Protein AF-A0A7J0CYR5-F1 (afdb_monomer)

Solvent-accessible surface area (backbone atoms only — not comparable to full-atom values): 10899 Å² total; per-residue (Å²): 143,83,84,96,84,87,69,71,64,64,61,56,54,50,53,56,52,55,52,65,64,32,58,81,38,77,66,32,51,33,49,56,51,40,53,55,40,49,78,72,67,53,52,60,72,56,44,22,68,75,49,70,46,54,58,67,57,53,52,49,52,27,54,78,70,75,46,79,83,51,64,68,67,68,47,47,57,60,48,52,53,51,49,51,52,52,50,52,52,41,49,54,51,34,52,52,39,53,53,51,32,52,52,24,46,53,48,30,77,67,39,91,41,78,66,50,27,54,52,21,54,47,48,29,55,55,39,52,51,52,36,64,73,44,52,79,77,82,63,63,67,59,60,52,52,56,51,48,52,51,52,50,53,51,50,53,50,53,50,51,54,43,55,49,47,24,68,74,69,73,44,58,64,90,37,80,66,38,57,51,54,52,52,52,51,54,51,54,58,63,74,76,108

Sequence (193 aa):
MAPVAEVVEGRIVGQVAEEAANAGTSQGRARDQAITLMHQGQGCRQIARITGLSKSTVSRLAQEHGHSFDRAAQMKTPLKARLADLQATKMEISERISQRVLEALDDMDNAESTRDFAYSAKGVADLTRALKDSEPVHDQSADVEDAKDFLVDLRDGLAAVRDEFEKHYGVPYESDEAGRIIKQQEEIQNDES

Radius of gyration: 31.85 Å; Cα contacts (8 Å, |Δi|>4): 99; chains: 1; bounding box: 70×37×86 Å

Foldseek 3Di:
DDDPDDDPVVVVVVVVVVLVVCCPDLLNVLLVQLVVVLVVVDALVVSCVVSVDDSVVSCVSCVVVVHDNPPVVVVVVVVVVVVVVVVVVLVVVLVVLVVQLVVLVVQLVPPPDPVSVVVSVVSNVVSVVVSVVSDDPPPCVVVVVVVVVVVVVVVVVVVVVQVVLCVVPVDHCPDPVVVVVVVVVVVVVVVVD

Secondary structure (DSSP, 8-state):
------SHHHHHHHHHHHHHHHTTSHHHHHHHHHHHHHHTT--HHHHHHHH---HHHHHHHHHHTT----HHHHHHHHHHHHHHHHHHHHHHHHHHHHHHHHHHHHHHHT-SSHHHHHHHHHHHHHHHHHHHHHS----HHHHHHHHHHHHHHHHHHHHHHHHHHHHHHSS-TTSHHHHHHHHHHHHHHHH--

Organism: Streptomyces microflavus (NCBI:txid1919)

Mean predicted aligned error: 18.22 Å

Structure (mmCIF, N/CA/C/O backbone):
data_AF-A0A7J0CYR5-F1
#
_entry.id   AF-A0A7J0CYR5-F1
#
loop_
_atom_site.group_PDB
_atom_site.id
_atom_site.type_symbol
_atom_site.label_atom_id
_atom_site.label_alt_id
_atom_site.label_comp_id
_atom_site.label_asym_id
_atom_site.label_entity_id
_atom_site.label_seq_id
_atom_site.pdbx_PDB_ins_code
_atom_site.Cartn_x
_atom_site.Cartn_y
_atom_site.Cartn_z
_atom_site.occupancy
_atom_site.B_iso_or_equiv
_atom_site.auth_seq_id
_atom_site.auth_comp_id
_atom_site.auth_asym_id
_atom_site.auth_atom_id
_atom_site.pdbx_PDB_model_num
ATOM 1 N N . MET A 1 1 ? -46.689 7.737 47.120 1.00 41.09 1 MET A N 1
ATOM 2 C CA . MET A 1 1 ? -45.865 6.636 46.577 1.00 41.09 1 MET A CA 1
ATOM 3 C C . MET A 1 1 ? -45.121 7.157 45.358 1.00 41.09 1 MET A C 1
ATOM 5 O O . MET A 1 1 ? -45.732 7.304 44.314 1.00 41.09 1 MET A O 1
ATOM 9 N N . ALA A 1 2 ? -43.864 7.541 45.577 1.00 36.50 2 ALA A N 1
ATOM 10 C CA . ALA A 1 2 ? -42.747 7.834 44.663 1.00 36.50 2 ALA A CA 1
ATOM 11 C C . ALA A 1 2 ? -41.647 8.483 45.545 1.00 36.50 2 ALA A C 1
ATOM 13 O O . ALA A 1 2 ? -42.040 9.096 46.545 1.00 36.50 2 ALA A O 1
ATOM 14 N N . PRO A 1 3 ? -40.335 8.431 45.230 1.00 42.00 3 PRO A N 1
ATOM 15 C CA . PRO A 1 3 ? -39.634 7.722 44.148 1.00 42.00 3 PRO A CA 1
ATOM 16 C C . PRO A 1 3 ? -38.453 6.841 44.647 1.00 42.00 3 PRO A C 1
ATOM 18 O O . PRO A 1 3 ? -37.947 7.019 45.750 1.00 42.00 3 PRO A O 1
ATOM 21 N N . VAL A 1 4 ? -37.987 5.895 43.819 1.00 39.34 4 VAL A N 1
ATOM 22 C CA . VAL A 1 4 ? -36.711 5.172 44.006 1.00 39.34 4 VAL A CA 1
ATOM 23 C C . VAL A 1 4 ? -35.715 5.746 43.004 1.00 39.34 4 VAL A C 1
ATOM 25 O O . VAL A 1 4 ? -35.689 5.352 41.842 1.00 39.34 4 VAL A O 1
ATOM 28 N N . ALA A 1 5 ? -34.934 6.718 43.456 1.00 46.00 5 ALA A N 1
ATOM 29 C CA . ALA A 1 5 ? -33.800 7.284 42.743 1.00 46.00 5 ALA A CA 1
ATOM 30 C C . ALA A 1 5 ? -32.689 7.496 43.772 1.00 46.00 5 ALA A C 1
ATOM 32 O O . ALA A 1 5 ? -32.697 8.531 44.414 1.00 46.00 5 ALA A O 1
ATOM 33 N N . GLU A 1 6 ? -31.814 6.505 43.995 1.00 40.97 6 GLU A N 1
ATOM 34 C CA . GLU A 1 6 ? -30.549 6.676 44.746 1.00 40.97 6 GLU A CA 1
ATOM 35 C C . GLU A 1 6 ? -29.788 5.341 44.877 1.00 40.97 6 GLU A C 1
ATOM 37 O O . GLU A 1 6 ? -29.910 4.641 45.874 1.00 40.97 6 GLU A O 1
ATOM 42 N N . VAL A 1 7 ? -28.996 4.943 43.872 1.00 44.34 7 VAL A N 1
ATOM 43 C CA . VAL A 1 7 ? -27.884 3.973 44.089 1.00 44.34 7 VAL A CA 1
ATOM 44 C C . VAL A 1 7 ? -26.641 4.289 43.227 1.00 44.34 7 VAL A C 1
ATOM 46 O O . VAL A 1 7 ? -25.578 3.706 43.424 1.00 44.34 7 VAL A O 1
ATOM 49 N N . VAL A 1 8 ? -26.709 5.234 42.282 1.00 48.53 8 VAL A N 1
ATOM 50 C CA . VAL A 1 8 ? -25.621 5.450 41.305 1.00 48.53 8 VAL A CA 1
ATOM 51 C C . VAL A 1 8 ? -24.439 6.245 41.886 1.00 48.53 8 VAL A C 1
ATOM 53 O O . VAL A 1 8 ? -23.297 5.990 41.510 1.00 48.53 8 VAL A O 1
ATOM 56 N N . GLU A 1 9 ? -24.658 7.124 42.867 1.00 43.97 9 GLU A N 1
ATOM 57 C CA . GLU A 1 9 ? -23.584 7.968 43.420 1.00 43.97 9 GLU A CA 1
ATOM 58 C C . GLU A 1 9 ? -22.605 7.205 44.329 1.00 43.97 9 GLU A C 1
ATOM 60 O O . GLU A 1 9 ? -21.400 7.452 44.291 1.00 43.97 9 GLU A O 1
ATOM 65 N N . GLY A 1 10 ? -23.068 6.204 45.085 1.00 43.28 10 GLY A N 1
ATOM 66 C CA . GLY A 1 10 ? -22.214 5.488 46.044 1.00 43.28 10 GLY A CA 1
ATOM 67 C C . GLY A 1 10 ? -21.119 4.626 45.401 1.00 43.28 10 GLY A C 1
ATOM 68 O O . GLY A 1 10 ? -20.043 4.455 45.974 1.00 43.28 10 GLY A O 1
ATOM 69 N N . ARG A 1 11 ? -21.363 4.094 44.196 1.00 41.56 11 ARG A N 1
ATOM 70 C CA . ARG A 1 11 ? -20.424 3.182 43.516 1.00 41.56 11 ARG A CA 1
ATOM 71 C C . ARG A 1 11 ? -19.271 3.929 42.841 1.00 41.56 11 ARG A C 1
ATOM 73 O O . ARG A 1 11 ? -18.142 3.450 42.873 1.00 41.56 11 ARG A O 1
ATOM 80 N N . ILE A 1 12 ? -19.556 5.114 42.301 1.00 49.50 12 ILE A N 1
ATOM 81 C CA . ILE A 1 12 ? -18.562 5.997 41.678 1.00 49.50 12 ILE A CA 1
ATOM 82 C C . ILE A 1 12 ? -17.688 6.635 42.765 1.00 49.50 12 ILE A C 1
ATOM 84 O O . ILE A 1 12 ? -16.467 6.596 42.669 1.00 49.50 12 I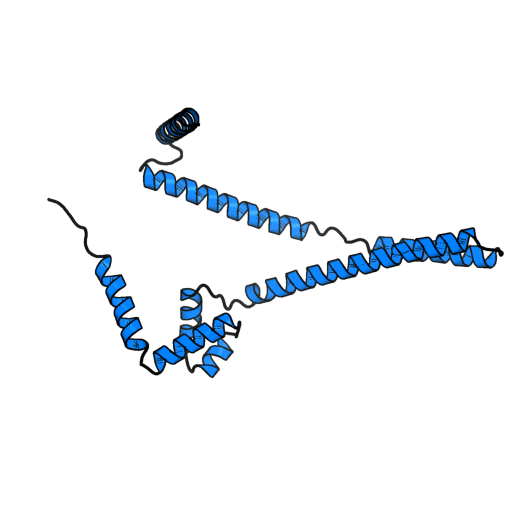LE A O 1
ATOM 88 N N . VAL A 1 13 ? -18.285 7.122 43.858 1.00 47.72 13 VAL A N 1
ATOM 89 C CA . VAL A 1 13 ? -17.533 7.727 44.973 1.00 47.72 13 VAL A CA 1
ATOM 90 C C . VAL A 1 13 ? -16.607 6.709 45.656 1.00 47.72 13 VAL A C 1
ATOM 92 O O . VAL A 1 13 ? -15.484 7.051 46.019 1.00 47.72 13 VAL A O 1
ATOM 95 N N . GLY A 1 14 ? -17.030 5.444 45.773 1.00 50.25 14 GLY A N 1
ATOM 96 C CA . GLY A 1 14 ? -16.210 4.369 46.341 1.00 50.25 14 GLY A CA 1
ATOM 97 C C . GLY A 1 14 ? -14.965 4.028 45.514 1.00 50.25 14 GLY A C 1
ATOM 98 O O . GLY A 1 14 ? -13.879 3.924 46.079 1.00 50.25 14 GLY A O 1
ATOM 99 N N . GLN A 1 15 ? -15.090 3.907 44.186 1.00 49.25 15 GLN A N 1
ATOM 100 C CA . GLN A 1 15 ? -13.944 3.615 43.310 1.00 49.25 15 GLN A CA 1
ATOM 101 C C . GLN A 1 15 ? -12.942 4.774 43.263 1.00 49.25 15 GLN A C 1
ATOM 103 O O . GLN A 1 15 ? -11.742 4.542 43.377 1.00 49.25 15 GLN A O 1
ATOM 108 N N . VAL A 1 16 ? -13.425 6.019 43.190 1.00 49.81 16 VAL A N 1
ATOM 109 C CA . VAL A 1 16 ? -12.565 7.215 43.148 1.00 49.81 16 VAL A CA 1
ATOM 110 C C . VAL A 1 16 ? -11.820 7.412 44.479 1.00 49.81 16 VAL A C 1
ATOM 112 O O . VAL A 1 16 ? -10.654 7.808 44.493 1.00 49.81 16 VAL A O 1
ATOM 115 N N . ALA A 1 17 ? -12.448 7.076 45.612 1.00 50.88 17 ALA A N 1
ATOM 116 C CA . ALA A 1 17 ? -11.805 7.116 46.927 1.00 50.88 17 ALA A CA 1
ATOM 117 C C . ALA A 1 17 ? -10.741 6.015 47.109 1.00 50.88 17 ALA A C 1
ATOM 119 O O . ALA A 1 17 ? -9.692 6.259 47.709 1.00 50.88 17 ALA A O 1
ATOM 120 N N . GLU A 1 18 ? -10.982 4.812 46.581 1.00 51.34 18 GLU A N 1
ATOM 121 C CA . GLU A 1 18 ? -10.054 3.676 46.667 1.00 51.34 18 GLU A CA 1
ATOM 122 C C . GLU A 1 18 ? -8.829 3.853 45.747 1.00 51.34 18 GLU A C 1
ATOM 124 O O . GLU A 1 18 ? -7.716 3.435 46.084 1.00 51.34 18 GLU A O 1
ATOM 129 N N . GLU A 1 19 ? -9.008 4.536 44.615 1.00 50.56 19 GLU A N 1
ATOM 130 C CA . GLU A 1 19 ? -7.956 4.893 43.659 1.00 50.56 19 GLU A CA 1
ATOM 131 C C . GLU A 1 19 ? -7.050 6.015 44.200 1.00 50.56 19 GLU A C 1
ATOM 133 O O . GLU A 1 19 ? -5.821 5.886 44.185 1.00 50.56 19 GLU A O 1
ATOM 138 N N . ALA A 1 20 ? -7.635 7.048 44.822 1.00 51.97 20 ALA A N 1
ATOM 139 C CA . ALA A 1 20 ? -6.892 8.109 45.507 1.00 51.97 20 ALA A CA 1
ATOM 140 C C . ALA A 1 20 ? -6.123 7.604 46.746 1.00 51.97 20 ALA A C 1
ATOM 142 O O . ALA A 1 20 ? -5.008 8.057 47.015 1.00 51.97 20 ALA A O 1
ATOM 143 N N . ALA A 1 21 ? -6.672 6.628 47.479 1.00 53.16 21 ALA A N 1
ATOM 144 C CA . ALA A 1 21 ? -5.995 6.000 48.615 1.00 53.16 21 ALA A CA 1
ATOM 145 C C . ALA A 1 21 ? -4.822 5.093 48.188 1.00 53.16 21 ALA A C 1
ATOM 147 O O . ALA A 1 21 ? -3.826 4.984 48.907 1.00 53.16 21 ALA A O 1
ATOM 148 N N . ASN A 1 22 ? -4.903 4.464 47.009 1.00 52.88 22 ASN A N 1
ATOM 149 C CA . ASN A 1 22 ? -3.850 3.579 46.505 1.00 52.88 22 ASN A CA 1
ATOM 150 C C . ASN A 1 22 ? -2.705 4.295 45.784 1.00 52.88 22 ASN A C 1
ATOM 152 O O . ASN A 1 22 ? -1.605 3.736 45.756 1.00 52.88 22 ASN A O 1
ATOM 156 N N . ALA A 1 23 ? -2.907 5.506 45.259 1.00 50.91 23 ALA A N 1
ATOM 157 C CA . ALA A 1 23 ? -1.891 6.269 44.524 1.00 50.91 23 ALA A CA 1
ATOM 158 C C . ALA A 1 23 ? -0.583 6.505 45.322 1.00 50.91 23 ALA A C 1
ATOM 160 O O . ALA A 1 23 ? 0.503 6.585 44.751 1.00 50.91 23 ALA A O 1
ATOM 161 N N . GLY A 1 24 ? -0.651 6.543 46.661 1.00 53.66 24 GLY A N 1
ATOM 162 C CA . GLY A 1 24 ? 0.523 6.688 47.538 1.00 53.66 24 GLY A CA 1
ATOM 163 C C . GLY A 1 24 ? 1.263 5.383 47.878 1.00 53.66 24 GLY A C 1
ATOM 164 O O . GLY A 1 24 ? 2.402 5.411 48.360 1.00 53.66 24 GLY A O 1
ATOM 165 N N . THR A 1 25 ? 0.653 4.221 47.632 1.00 64.00 25 THR A N 1
ATOM 166 C CA . THR A 1 25 ? 1.213 2.911 48.006 1.00 64.00 25 THR A CA 1
ATOM 167 C C . THR A 1 25 ? 2.197 2.380 46.958 1.00 64.00 25 THR A C 1
ATOM 169 O O . THR A 1 25 ? 2.224 2.819 45.807 1.00 64.00 25 THR A O 1
ATOM 172 N N . SER A 1 26 ? 3.038 1.409 47.334 1.00 66.69 26 SER A N 1
ATOM 173 C CA . SER A 1 26 ? 3.924 0.721 46.381 1.00 66.69 26 SER A CA 1
ATOM 174 C C . SER A 1 26 ? 3.148 -0.024 45.287 1.00 66.69 26 SER A C 1
ATOM 176 O O . SER A 1 26 ? 3.661 -0.180 44.181 1.00 66.69 26 SER A O 1
ATOM 178 N N . GLN A 1 27 ? 1.907 -0.443 45.568 1.00 68.94 27 GLN A N 1
ATOM 179 C CA . GLN A 1 27 ? 1.046 -1.119 44.598 1.00 68.94 27 GLN A CA 1
ATOM 180 C C . GLN A 1 27 ? 0.411 -0.159 43.585 1.00 68.94 27 GLN A C 1
ATOM 182 O O . GLN A 1 27 ? 0.333 -0.527 42.417 1.00 68.94 27 GLN A O 1
ATOM 187 N N . GLY A 1 28 ? 0.014 1.057 43.985 1.00 75.50 28 GLY A N 1
ATOM 188 C CA . GLY A 1 28 ? -0.476 2.084 43.052 1.00 75.50 28 GLY A CA 1
ATOM 189 C C . GLY A 1 28 ? 0.589 2.476 42.029 1.00 75.50 28 GLY A C 1
ATOM 190 O O . GLY A 1 28 ? 0.377 2.340 40.829 1.00 75.50 28 GLY A O 1
ATOM 191 N N . ARG A 1 29 ? 1.806 2.771 42.505 1.00 78.56 29 ARG A N 1
ATOM 192 C CA . ARG A 1 29 ? 2.959 3.063 41.633 1.00 78.56 29 ARG A CA 1
ATOM 193 C C . ARG A 1 29 ? 3.293 1.925 40.662 1.00 78.56 29 ARG A C 1
ATOM 195 O O . ARG A 1 29 ? 3.661 2.181 39.519 1.00 78.56 29 ARG A O 1
ATOM 202 N N . ALA A 1 30 ? 3.152 0.669 41.093 1.00 81.00 30 ALA A N 1
ATOM 203 C CA . ALA A 1 30 ? 3.363 -0.489 40.223 1.00 81.00 30 ALA A CA 1
ATOM 204 C C . ALA A 1 30 ? 2.283 -0.616 39.131 1.00 81.00 30 ALA A C 1
ATOM 206 O O . ALA A 1 30 ? 2.585 -1.080 38.030 1.00 81.00 30 ALA A O 1
ATOM 207 N N . ARG A 1 31 ? 1.039 -0.200 39.411 1.00 83.88 31 ARG A N 1
ATOM 208 C CA . ARG A 1 31 ? -0.055 -0.162 38.426 1.00 83.88 31 ARG A CA 1
ATOM 209 C C . ARG A 1 31 ? 0.151 0.953 37.403 1.00 83.88 31 ARG A C 1
ATOM 211 O O . ARG A 1 31 ? 0.097 0.662 36.213 1.00 83.88 31 ARG A O 1
ATOM 218 N N . ASP A 1 32 ? 0.512 2.158 37.836 1.00 84.31 32 ASP A N 1
ATOM 219 C CA . ASP A 1 32 ? 0.810 3.283 36.933 1.00 84.31 32 ASP A CA 1
ATOM 220 C C . ASP A 1 32 ? 1.981 2.959 35.995 1.00 84.31 32 ASP A C 1
ATOM 222 O O . ASP A 1 32 ? 1.959 3.224 34.787 1.00 84.31 32 ASP A O 1
ATOM 226 N N . GLN A 1 33 ? 3.003 2.292 36.539 1.00 86.38 33 GLN A N 1
ATOM 227 C CA . GLN A 1 33 ? 4.131 1.809 35.754 1.00 86.38 33 GLN A CA 1
ATOM 228 C C . GLN A 1 33 ? 3.713 0.709 34.766 1.00 86.38 33 GLN A C 1
ATOM 230 O O . GLN A 1 33 ? 4.208 0.684 33.639 1.00 86.38 33 GLN A O 1
ATOM 235 N N . ALA A 1 34 ? 2.787 -0.179 35.144 1.00 85.25 34 ALA A N 1
ATOM 236 C CA . ALA A 1 34 ? 2.244 -1.185 34.236 1.00 85.25 34 ALA A CA 1
ATOM 237 C C . ALA A 1 34 ? 1.480 -0.542 33.071 1.00 85.25 34 ALA A C 1
ATOM 239 O O . ALA A 1 34 ? 1.716 -0.936 31.933 1.00 85.25 34 ALA A O 1
ATOM 240 N N . ILE A 1 35 ? 0.647 0.471 33.330 1.00 85.56 35 ILE A N 1
ATOM 241 C CA . ILE A 1 35 ? -0.097 1.223 32.303 1.00 85.56 35 ILE A CA 1
ATOM 242 C C . ILE A 1 35 ? 0.873 1.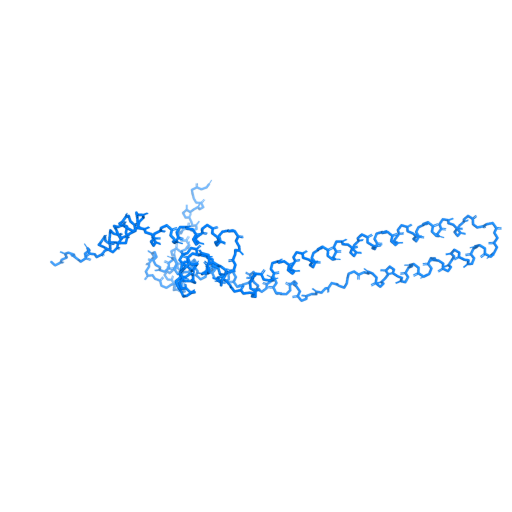907 31.333 1.00 85.56 35 ILE A C 1
ATOM 244 O O . ILE A 1 35 ? 0.761 1.758 30.117 1.00 85.56 35 ILE A O 1
ATOM 248 N N . THR A 1 36 ? 1.907 2.570 31.858 1.00 85.62 36 THR A N 1
ATOM 249 C CA . THR A 1 36 ? 2.948 3.195 31.025 1.00 85.62 36 THR A CA 1
ATOM 250 C C . THR A 1 36 ? 3.633 2.171 30.108 1.00 85.62 36 THR A C 1
ATOM 252 O O . THR A 1 36 ? 3.832 2.426 28.921 1.00 85.62 36 THR A O 1
ATOM 255 N N . LEU A 1 37 ? 3.958 0.982 30.629 1.00 84.56 37 LEU A N 1
ATOM 256 C CA . LEU A 1 37 ? 4.573 -0.098 29.848 1.00 84.56 37 LEU A CA 1
ATOM 257 C C . LEU A 1 37 ? 3.600 -0.739 28.838 1.00 84.56 37 LEU A C 1
ATOM 259 O O . LEU A 1 37 ? 4.049 -1.232 27.801 1.00 84.56 37 LEU A O 1
ATOM 263 N N . MET A 1 38 ? 2.289 -0.727 29.109 1.00 83.06 38 MET A N 1
ATOM 264 C CA . MET A 1 38 ? 1.255 -1.157 28.157 1.00 83.06 38 MET A CA 1
ATOM 265 C C . MET A 1 38 ? 1.188 -0.214 26.955 1.00 83.06 38 MET A C 1
ATOM 267 O O . MET A 1 38 ? 1.205 -0.691 25.822 1.00 83.06 38 MET A O 1
ATOM 271 N N . HIS A 1 39 ? 1.207 1.104 27.182 1.00 78.69 39 HIS A N 1
ATOM 272 C CA . HIS A 1 39 ? 1.255 2.097 26.101 1.00 78.69 39 HIS A CA 1
ATOM 273 C C . HIS A 1 39 ? 2.537 1.999 25.262 1.00 78.69 39 HIS A C 1
ATOM 275 O O . HIS A 1 39 ? 2.517 2.268 24.065 1.00 78.69 39 HIS A O 1
ATOM 281 N N . GLN A 1 40 ? 3.643 1.548 25.860 1.00 78.31 40 GLN A N 1
ATOM 282 C CA . GLN A 1 40 ? 4.898 1.256 25.155 1.00 78.31 40 GLN A CA 1
ATOM 283 C C . GLN A 1 40 ? 4.879 -0.079 24.383 1.00 78.31 40 GLN A C 1
ATOM 285 O O . GLN A 1 40 ? 5.884 -0.453 23.781 1.00 78.31 40 GLN A O 1
ATOM 290 N N . GLY A 1 41 ? 3.770 -0.825 24.412 1.00 74.00 41 GLY A N 1
ATOM 291 C CA . GLY A 1 41 ? 3.611 -2.080 23.677 1.00 74.00 41 GLY A CA 1
ATOM 292 C C . GLY A 1 41 ? 4.343 -3.277 24.291 1.00 74.00 41 GLY A C 1
ATOM 293 O O . GLY A 1 41 ? 4.600 -4.262 23.597 1.00 74.00 41 GLY A O 1
ATOM 294 N N . GLN A 1 42 ? 4.707 -3.234 25.577 1.00 79.44 42 GLN A N 1
ATOM 295 C CA . GLN A 1 42 ? 5.382 -4.367 26.212 1.00 79.44 42 GLN A CA 1
ATOM 296 C C . GLN A 1 42 ? 4.422 -5.538 26.458 1.00 79.44 42 GLN A C 1
ATOM 298 O O . GLN A 1 42 ? 3.260 -5.376 26.826 1.00 79.44 42 GLN A O 1
ATOM 303 N N . GLY A 1 43 ? 4.920 -6.765 26.292 1.00 79.81 43 GLY A N 1
ATOM 304 C CA . GLY A 1 43 ? 4.105 -7.961 26.497 1.00 79.81 43 GLY A CA 1
ATOM 305 C C . GLY A 1 43 ? 3.738 -8.182 27.970 1.00 79.81 43 GLY A C 1
ATOM 306 O O . GLY A 1 43 ? 4.564 -7.990 28.862 1.00 79.81 43 GLY A O 1
ATOM 307 N N . CYS A 1 44 ? 2.538 -8.708 28.234 1.00 83.75 44 CYS A N 1
ATOM 308 C CA . CYS A 1 44 ? 2.018 -8.988 29.584 1.00 83.75 44 CYS A CA 1
ATOM 309 C C . CYS A 1 44 ? 3.022 -9.705 30.517 1.00 83.75 44 CYS A C 1
ATOM 311 O O . CYS A 1 44 ? 3.181 -9.344 31.683 1.00 83.75 44 CYS A O 1
ATOM 313 N N . ARG A 1 45 ? 3.761 -10.704 30.005 1.00 84.94 45 ARG A N 1
ATOM 314 C CA . ARG A 1 45 ? 4.778 -11.439 30.789 1.00 84.94 45 ARG A CA 1
ATOM 315 C C . ARG A 1 45 ? 5.969 -10.567 31.191 1.00 84.94 45 ARG A C 1
ATOM 317 O O . ARG A 1 45 ? 6.543 -10.793 32.253 1.00 84.94 45 ARG A O 1
ATOM 324 N N . GLN A 1 46 ? 6.352 -9.628 30.335 1.00 83.12 46 GLN A N 1
ATOM 325 C CA . GLN A 1 46 ? 7.460 -8.711 30.570 1.00 83.12 46 GLN A CA 1
ATOM 326 C C . GLN A 1 46 ? 7.055 -7.644 31.589 1.00 83.12 46 GLN A C 1
ATOM 328 O O . GLN A 1 46 ? 7.778 -7.433 32.558 1.00 83.12 46 GLN A O 1
ATOM 333 N N . ILE A 1 47 ? 5.844 -7.096 31.459 1.00 86.06 47 ILE A N 1
ATOM 334 C CA . ILE A 1 47 ? 5.269 -6.145 32.419 1.00 86.06 47 ILE A CA 1
ATOM 335 C C . ILE A 1 47 ? 5.162 -6.771 33.813 1.00 86.06 47 ILE A C 1
ATOM 337 O O . ILE A 1 47 ? 5.618 -6.174 34.785 1.00 86.06 47 ILE A O 1
ATOM 341 N N . ALA A 1 48 ? 4.647 -8.000 33.919 1.00 88.00 48 ALA A N 1
ATOM 342 C CA . ALA A 1 48 ? 4.555 -8.726 35.189 1.00 88.00 48 ALA A CA 1
ATOM 343 C C . ALA A 1 48 ? 5.927 -8.922 35.864 1.00 88.00 48 ALA A C 1
ATOM 345 O O . ALA A 1 48 ? 6.043 -8.840 37.084 1.00 88.00 48 ALA A O 1
ATOM 346 N N . ARG A 1 49 ? 6.988 -9.149 35.076 1.00 86.44 49 ARG A N 1
ATOM 347 C CA . ARG A 1 49 ? 8.354 -9.302 35.599 1.00 86.44 49 ARG A CA 1
ATOM 348 C C . ARG A 1 49 ? 8.933 -7.977 36.104 1.00 86.44 49 ARG A C 1
ATOM 350 O O . ARG A 1 49 ? 9.631 -7.988 37.108 1.00 86.44 49 ARG A O 1
ATOM 357 N N . ILE A 1 50 ? 8.667 -6.873 35.408 1.00 84.12 50 ILE A N 1
ATOM 358 C CA . ILE A 1 50 ? 9.214 -5.547 35.738 1.00 84.12 50 ILE A CA 1
ATOM 359 C C . ILE A 1 50 ? 8.485 -4.932 36.937 1.00 84.12 50 ILE A C 1
ATOM 361 O O . ILE A 1 50 ? 9.118 -4.388 37.833 1.00 84.12 50 ILE A O 1
ATOM 365 N N . THR A 1 51 ? 7.157 -5.039 36.960 1.00 85.50 51 THR A N 1
ATOM 366 C CA . THR A 1 51 ? 6.300 -4.391 37.969 1.00 85.50 51 THR A CA 1
ATOM 367 C C . THR A 1 51 ? 6.043 -5.263 39.198 1.00 85.50 51 THR A C 1
ATOM 369 O O . THR A 1 51 ? 5.545 -4.773 40.207 1.00 85.50 51 THR A O 1
ATOM 372 N N . GLY A 1 52 ? 6.347 -6.564 39.126 1.00 83.62 52 GLY A N 1
ATOM 373 C CA . GLY A 1 52 ? 6.057 -7.532 40.189 1.00 83.62 52 GLY A CA 1
ATOM 374 C C . GLY A 1 52 ? 4.571 -7.891 40.327 1.00 83.62 52 GLY A C 1
ATOM 375 O O . GLY A 1 52 ? 4.206 -8.649 41.224 1.00 83.62 52 GLY A O 1
ATOM 376 N N . LEU A 1 53 ? 3.704 -7.375 39.448 1.00 86.00 53 LEU A N 1
ATOM 377 C CA . LEU A 1 53 ? 2.279 -7.699 39.420 1.00 86.00 53 LEU A CA 1
ATOM 378 C C . LEU A 1 53 ? 2.035 -9.087 38.813 1.00 86.00 53 LEU A C 1
ATOM 380 O O . LEU A 1 53 ? 2.755 -9.549 37.925 1.00 86.00 53 LEU A O 1
ATOM 384 N N . SER A 1 54 ? 0.971 -9.761 39.255 1.00 86.12 54 SER A N 1
ATOM 385 C CA . SER A 1 54 ? 0.557 -11.024 38.643 1.00 86.12 54 SER A CA 1
ATOM 386 C C . SER A 1 54 ? 0.054 -10.797 37.210 1.00 86.12 54 SER A C 1
ATOM 388 O O . SER A 1 54 ? -0.512 -9.755 36.873 1.00 86.12 54 SER A O 1
ATOM 390 N N . LYS A 1 55 ? 0.218 -11.807 36.347 1.00 84.25 55 LYS A N 1
ATOM 391 C CA . LYS A 1 55 ? -0.220 -11.738 34.940 1.00 84.25 55 LYS A CA 1
ATOM 392 C C . LYS A 1 55 ? -1.725 -11.474 34.803 1.00 84.25 55 LYS A C 1
ATOM 394 O O . LYS A 1 55 ? -2.130 -10.785 33.875 1.00 84.25 55 LYS A O 1
ATOM 399 N N . SER A 1 56 ? -2.537 -12.000 35.722 1.00 85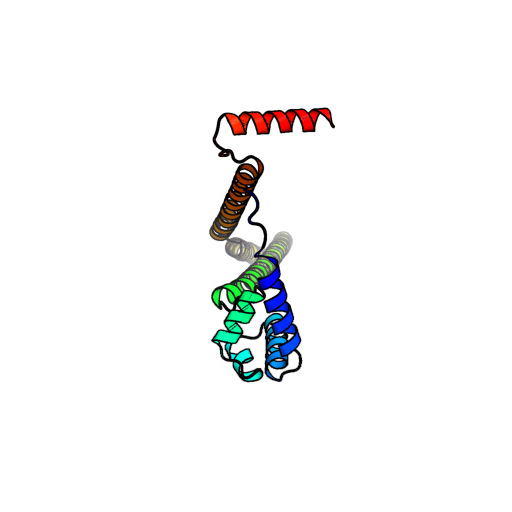.06 56 SER A N 1
ATOM 400 C CA . SER A 1 56 ? -3.985 -11.767 35.749 1.00 85.06 56 SER A CA 1
ATOM 401 C C . SER A 1 56 ? -4.318 -10.307 36.048 1.00 85.06 56 SER A C 1
ATOM 403 O O . SER A 1 56 ? -5.153 -9.732 35.360 1.00 85.06 56 SER A O 1
ATOM 405 N N . THR A 1 57 ? -3.619 -9.681 36.998 1.00 85.69 57 THR A N 1
ATOM 406 C CA . THR A 1 57 ? -3.795 -8.259 37.318 1.00 85.69 57 THR A CA 1
ATOM 407 C C . THR A 1 57 ? -3.385 -7.370 36.148 1.00 85.69 57 THR A C 1
ATOM 409 O O . THR A 1 57 ? -4.130 -6.468 35.789 1.00 85.69 57 THR A O 1
ATOM 412 N N . VAL A 1 58 ? -2.255 -7.663 35.496 1.00 85.31 58 VAL A N 1
ATOM 413 C CA . VAL A 1 58 ? -1.804 -6.936 34.294 1.00 85.31 58 VAL A CA 1
ATOM 414 C C . VAL A 1 58 ? -2.811 -7.084 33.148 1.00 85.31 58 VAL A C 1
ATOM 416 O O . VAL A 1 58 ? -3.113 -6.112 32.468 1.00 85.31 58 VAL A O 1
ATOM 419 N N . SER A 1 59 ? -3.366 -8.282 32.942 1.00 85.75 59 SER A N 1
ATOM 420 C CA . SER A 1 59 ? -4.399 -8.517 31.924 1.00 85.75 59 SER A CA 1
ATOM 421 C C . SER A 1 59 ? -5.698 -7.768 32.217 1.00 85.75 59 SER A C 1
ATOM 423 O O . SER A 1 59 ? -6.321 -7.268 31.287 1.00 85.75 59 SER A O 1
ATOM 425 N N . ARG A 1 60 ? -6.107 -7.692 33.488 1.00 83.88 60 ARG A N 1
ATOM 426 C CA . ARG A 1 60 ? -7.311 -6.966 33.896 1.00 83.88 60 ARG A CA 1
ATOM 427 C C . ARG A 1 60 ? -7.137 -5.456 33.729 1.00 83.88 60 ARG A C 1
ATOM 429 O O . ARG A 1 60 ? -8.001 -4.830 33.136 1.00 83.88 60 ARG A O 1
ATOM 436 N N . LEU A 1 61 ? -5.991 -4.908 34.145 1.00 85.06 61 LEU A N 1
ATOM 437 C CA . LEU A 1 61 ? -5.644 -3.502 33.900 1.00 85.06 61 LEU A CA 1
ATOM 438 C C . LEU A 1 61 ? -5.636 -3.176 32.404 1.00 85.06 61 LEU A C 1
ATOM 440 O O . LEU A 1 61 ? -6.155 -2.148 31.994 1.00 85.06 61 LEU A O 1
ATOM 444 N N . ALA A 1 62 ? -5.092 -4.061 31.568 1.00 83.25 62 ALA A N 1
ATOM 445 C CA . ALA A 1 62 ? -5.120 -3.841 30.129 1.00 83.25 62 ALA A CA 1
ATOM 446 C C . ALA A 1 62 ? -6.557 -3.787 29.590 1.00 83.25 62 ALA A C 1
ATOM 448 O O . ALA A 1 62 ? -6.866 -2.879 28.834 1.00 83.25 62 ALA A O 1
ATOM 449 N N . GLN A 1 63 ? -7.453 -4.676 30.033 1.00 83.12 63 GLN A N 1
ATOM 450 C CA . GLN A 1 63 ? -8.873 -4.619 29.658 1.00 83.12 63 GLN A CA 1
ATOM 451 C C . GLN A 1 63 ? -9.563 -3.335 30.143 1.00 83.12 63 GLN A C 1
ATOM 453 O O . GLN A 1 63 ? -10.296 -2.726 29.371 1.00 83.12 63 GLN A O 1
ATOM 458 N N . GLU A 1 64 ? -9.300 -2.906 31.381 1.00 83.25 64 GLU A N 1
ATOM 459 C CA . GLU A 1 64 ? -9.819 -1.654 31.957 1.00 83.25 64 GLU A CA 1
ATOM 460 C C . GLU A 1 64 ? -9.374 -0.422 31.143 1.00 83.25 64 GLU A C 1
ATOM 462 O O . GLU A 1 64 ? -10.151 0.512 30.965 1.00 83.25 64 GLU A O 1
ATOM 467 N N . HIS A 1 65 ? -8.162 -0.451 30.579 1.00 79.62 65 HIS A N 1
ATOM 468 C CA . HIS A 1 65 ? -7.599 0.618 29.745 1.00 79.62 65 HIS A CA 1
ATOM 469 C C . HIS A 1 65 ? -7.715 0.371 28.226 1.00 79.62 65 HIS A C 1
ATOM 471 O O . HIS A 1 65 ? -7.061 1.055 27.441 1.00 79.62 65 HIS A O 1
ATOM 477 N N . GLY A 1 66 ? -8.522 -0.602 27.783 1.00 73.44 66 GLY A N 1
ATOM 478 C CA . GLY A 1 66 ? -8.773 -0.863 26.356 1.00 73.44 66 GLY A CA 1
ATOM 479 C C . GLY A 1 66 ? -7.610 -1.497 25.574 1.00 73.44 66 GLY A C 1
ATOM 480 O O . GLY A 1 66 ? -7.618 -1.516 24.345 1.00 73.44 66 GLY A O 1
ATOM 481 N N . HIS A 1 67 ? -6.605 -2.044 26.254 1.00 76.00 67 HIS A N 1
ATOM 482 C CA . HIS A 1 67 ? -5.474 -2.753 25.662 1.00 76.00 67 HIS A CA 1
ATOM 483 C C . HIS A 1 67 ? -5.698 -4.273 25.604 1.00 76.00 67 HIS A C 1
ATOM 485 O O . HIS A 1 67 ? -6.061 -4.919 26.586 1.00 76.00 67 HIS A O 1
ATOM 491 N N . SER A 1 68 ? -5.386 -4.878 24.453 1.00 76.00 68 SER A N 1
ATOM 492 C CA . SER A 1 68 ? -5.371 -6.334 24.273 1.00 76.00 68 SER A CA 1
ATOM 493 C C . SER A 1 68 ? -3.944 -6.861 24.111 1.00 76.00 68 SER A C 1
ATOM 495 O O . SER A 1 68 ? -3.151 -6.350 23.315 1.00 76.00 68 SER A O 1
ATOM 497 N N . PHE A 1 69 ? -3.620 -7.923 24.854 1.00 69.81 69 PHE A N 1
ATOM 498 C CA . PHE A 1 69 ? -2.367 -8.676 24.718 1.00 69.81 69 PHE A CA 1
ATOM 499 C C . PHE A 1 69 ? -2.462 -9.828 23.716 1.00 69.81 69 PHE A C 1
ATOM 501 O O . PHE A 1 69 ? -1.567 -10.680 23.680 1.00 69.81 69 PHE A O 1
ATOM 508 N N . ASP A 1 70 ? -3.550 -9.904 22.949 1.00 68.75 70 ASP A N 1
ATOM 509 C CA . ASP A 1 70 ? -3.726 -10.991 22.006 1.00 68.75 70 ASP A CA 1
ATOM 510 C C . ASP A 1 70 ? -2.649 -10.921 20.919 1.00 68.75 70 ASP A C 1
ATOM 512 O O . ASP A 1 70 ? -2.555 -9.971 20.134 1.00 68.75 70 ASP A O 1
ATOM 516 N N . ARG A 1 71 ? -1.802 -11.952 20.895 1.00 58.28 71 ARG A N 1
ATOM 517 C CA . ARG A 1 71 ? -0.675 -12.057 19.968 1.00 58.28 71 ARG A CA 1
ATOM 518 C C . ARG A 1 71 ? -1.171 -12.045 18.522 1.00 58.28 71 ARG A C 1
ATOM 520 O O . ARG A 1 71 ? -0.468 -11.526 17.663 1.00 58.28 71 ARG A O 1
ATOM 527 N N . ALA A 1 72 ? -2.371 -12.567 18.259 1.00 59.97 72 ALA A N 1
ATOM 528 C CA . ALA A 1 72 ? -2.975 -12.537 16.932 1.00 59.97 72 ALA A CA 1
ATOM 529 C C . ALA A 1 72 ? -3.303 -11.104 16.484 1.00 59.97 72 ALA A C 1
ATOM 531 O O . ALA A 1 72 ? -2.967 -10.726 15.364 1.00 59.97 72 ALA A O 1
ATOM 532 N N . ALA A 1 73 ? -3.886 -10.281 17.359 1.00 57.97 73 ALA A N 1
ATOM 533 C CA . ALA A 1 73 ? -4.195 -8.884 17.057 1.00 57.97 73 ALA A CA 1
ATOM 534 C C . ALA A 1 73 ? -2.918 -8.042 16.880 1.00 57.97 73 ALA A C 1
ATOM 536 O O . ALA A 1 73 ? -2.797 -7.298 15.911 1.00 57.97 73 ALA A O 1
ATOM 537 N N . GLN A 1 74 ? -1.920 -8.232 17.751 1.00 59.41 74 GLN A N 1
ATOM 538 C CA . GLN A 1 74 ? -0.640 -7.515 17.674 1.00 59.41 74 GLN A CA 1
ATOM 539 C C . GLN A 1 74 ? 0.233 -7.934 16.479 1.00 59.41 74 GLN A C 1
ATOM 541 O O . GLN A 1 74 ? 1.064 -7.149 16.035 1.00 59.41 74 GLN A O 1
ATOM 546 N N . MET A 1 75 ? 0.068 -9.152 15.947 1.00 56.91 75 MET A N 1
ATOM 547 C CA . MET A 1 75 ? 0.779 -9.614 14.746 1.00 56.91 75 MET A CA 1
ATOM 548 C C . MET A 1 75 ? 0.084 -9.220 13.439 1.00 56.91 75 MET A C 1
ATOM 550 O O . MET A 1 75 ? 0.765 -9.045 12.433 1.00 56.91 75 MET A O 1
ATOM 554 N N . LYS A 1 76 ? -1.243 -9.044 13.425 1.00 57.84 76 LYS A N 1
ATOM 555 C CA . LYS A 1 76 ? -1.984 -8.669 12.208 1.00 57.84 76 LYS A CA 1
ATOM 556 C C . LYS A 1 76 ? -1.555 -7.306 11.657 1.00 57.84 76 LYS A C 1
ATOM 558 O O . LYS A 1 76 ? -1.326 -7.195 10.458 1.00 57.84 76 LYS A O 1
ATOM 563 N N . THR A 1 77 ? -1.374 -6.299 12.510 1.00 61.66 77 THR A N 1
ATOM 564 C CA . THR A 1 77 ? -0.967 -4.945 12.089 1.00 61.66 77 THR A CA 1
ATOM 565 C C . THR A 1 77 ? 0.408 -4.901 11.398 1.00 61.66 77 THR A C 1
ATOM 567 O O . THR A 1 77 ? 0.483 -4.396 10.278 1.00 61.66 77 THR A O 1
ATOM 570 N N . PRO A 1 78 ? 1.495 -5.466 11.968 1.00 67.69 78 PRO A N 1
ATOM 571 C CA . PRO A 1 78 ? 2.792 -5.499 11.293 1.00 67.69 78 PRO A CA 1
ATOM 572 C C . PRO A 1 78 ? 2.803 -6.408 10.058 1.00 67.69 78 PRO A C 1
ATOM 574 O O . PRO A 1 78 ? 3.563 -6.144 9.131 1.00 67.69 78 PRO A O 1
ATOM 577 N N . LEU A 1 79 ? 1.968 -7.453 10.004 1.00 69.88 79 LEU A N 1
ATOM 578 C CA . LEU A 1 79 ? 1.828 -8.277 8.800 1.00 69.88 79 LEU A CA 1
ATOM 579 C C . LEU A 1 79 ? 1.147 -7.511 7.662 1.00 69.88 79 LEU A C 1
ATOM 581 O O . LEU A 1 79 ? 1.645 -7.571 6.542 1.00 69.88 79 LEU A O 1
ATOM 585 N N . LYS A 1 80 ? 0.073 -6.756 7.942 1.00 68.56 80 LYS A N 1
ATOM 586 C CA . LYS A 1 80 ? -0.582 -5.888 6.948 1.00 68.56 80 LYS A CA 1
ATOM 587 C C . LYS A 1 80 ? 0.387 -4.823 6.418 1.00 68.56 80 LYS A C 1
ATOM 589 O O . LYS A 1 80 ? 0.518 -4.685 5.208 1.00 68.56 80 LYS A O 1
ATOM 594 N N . ALA A 1 81 ? 1.127 -4.145 7.300 1.00 72.50 81 ALA A N 1
ATOM 595 C CA . ALA A 1 81 ? 2.138 -3.161 6.894 1.00 72.50 81 ALA A CA 1
ATOM 596 C C . ALA A 1 81 ? 3.236 -3.787 6.017 1.00 72.50 81 ALA A C 1
ATOM 598 O O . ALA A 1 81 ? 3.544 -3.284 4.944 1.00 72.50 81 ALA A O 1
ATOM 599 N N . ARG A 1 82 ? 3.759 -4.953 6.416 1.00 76.88 82 ARG A N 1
ATOM 600 C CA . ARG A 1 82 ? 4.776 -5.672 5.638 1.00 76.88 82 ARG A CA 1
ATOM 601 C C . ARG A 1 82 ? 4.254 -6.152 4.282 1.00 76.88 82 ARG A C 1
ATOM 603 O O . ARG A 1 82 ? 5.017 -6.208 3.324 1.00 76.88 82 ARG A O 1
ATOM 610 N N . LEU A 1 83 ? 2.981 -6.531 4.199 1.00 77.25 83 LEU A N 1
ATOM 611 C CA . LEU A 1 83 ? 2.337 -6.910 2.943 1.00 77.25 83 LEU A CA 1
ATOM 612 C C . LEU A 1 83 ? 2.228 -5.693 2.015 1.00 77.25 83 LEU A C 1
ATOM 614 O O . LEU A 1 83 ? 2.598 -5.802 0.849 1.00 77.25 83 LEU A O 1
ATOM 618 N N . ALA A 1 84 ? 1.828 -4.534 2.544 1.00 76.50 84 ALA A N 1
ATOM 619 C CA . ALA A 1 84 ? 1.807 -3.280 1.796 1.00 76.50 84 ALA A CA 1
ATOM 620 C C . ALA A 1 84 ? 3.209 -2.891 1.284 1.00 76.50 84 ALA A C 1
ATOM 622 O O . ALA A 1 84 ? 3.358 -2.572 0.106 1.00 76.50 84 ALA A O 1
ATOM 623 N N . ASP A 1 85 ? 4.252 -3.020 2.111 1.00 79.50 85 ASP A N 1
ATOM 624 C CA . ASP A 1 85 ? 5.642 -2.775 1.693 1.00 79.50 85 ASP A CA 1
ATOM 625 C C . ASP A 1 85 ? 6.086 -3.736 0.571 1.00 79.50 85 ASP A C 1
ATOM 627 O O . ASP A 1 85 ? 6.744 -3.345 -0.397 1.00 79.50 85 ASP A O 1
ATOM 631 N N . LEU A 1 86 ? 5.713 -5.016 0.664 1.00 83.38 86 LEU A N 1
ATOM 632 C CA . LEU A 1 86 ? 5.997 -6.010 -0.377 1.00 83.38 86 LEU A CA 1
ATOM 633 C C . LEU A 1 86 ? 5.237 -5.728 -1.680 1.00 83.38 86 LEU A C 1
ATOM 635 O O . LEU A 1 86 ? 5.768 -5.960 -2.764 1.00 83.38 86 LEU A O 1
ATOM 639 N N . GLN A 1 87 ? 4.013 -5.210 -1.599 1.00 82.38 87 GLN A N 1
ATOM 640 C CA . GLN A 1 87 ? 3.263 -4.781 -2.778 1.00 82.38 87 GLN A CA 1
ATOM 641 C C . GLN A 1 87 ? 3.895 -3.543 -3.418 1.00 82.38 87 GLN A C 1
ATOM 643 O O . GLN A 1 87 ? 4.082 -3.530 -4.633 1.00 82.38 87 GLN A O 1
ATOM 648 N N . ALA A 1 88 ? 4.298 -2.554 -2.617 1.00 84.31 88 ALA A N 1
ATOM 649 C CA . ALA A 1 88 ? 4.982 -1.357 -3.101 1.00 84.31 88 ALA A CA 1
ATOM 650 C C . ALA A 1 88 ? 6.301 -1.702 -3.815 1.00 84.31 88 ALA A C 1
ATOM 652 O O . ALA A 1 88 ? 6.536 -1.264 -4.939 1.00 84.31 88 ALA A O 1
ATOM 653 N N . THR A 1 89 ? 7.127 -2.565 -3.219 1.00 85.75 89 THR A N 1
ATOM 654 C CA . THR A 1 89 ? 8.370 -3.034 -3.860 1.00 85.75 89 THR A CA 1
ATOM 655 C C . THR A 1 89 ? 8.108 -3.839 -5.133 1.00 85.75 89 THR A C 1
ATOM 657 O O . THR A 1 89 ? 8.849 -3.710 -6.105 1.00 85.75 89 THR A O 1
ATOM 660 N N . LYS A 1 90 ? 7.040 -4.645 -5.179 1.00 84.25 90 LYS A N 1
ATOM 661 C CA . LYS A 1 90 ? 6.641 -5.361 -6.399 1.00 84.25 90 LYS A CA 1
ATOM 662 C C . LYS A 1 90 ? 6.236 -4.395 -7.520 1.00 84.25 90 LYS A C 1
ATOM 664 O O . LYS A 1 90 ? 6.631 -4.614 -8.664 1.00 84.25 90 LYS A O 1
ATOM 669 N N . MET A 1 91 ? 5.513 -3.322 -7.196 1.00 85.81 91 MET A N 1
ATOM 670 C CA . MET A 1 91 ? 5.181 -2.257 -8.151 1.00 85.81 91 MET A CA 1
ATOM 671 C C . MET A 1 91 ? 6.440 -1.550 -8.669 1.00 85.81 91 MET A C 1
ATOM 673 O O . MET A 1 91 ? 6.586 -1.399 -9.878 1.00 85.81 91 MET A O 1
ATOM 677 N N . GLU A 1 92 ? 7.390 -1.212 -7.791 1.00 89.00 92 GLU A N 1
ATOM 678 C CA . GLU A 1 92 ? 8.670 -0.602 -8.188 1.00 89.00 92 GLU A CA 1
ATOM 679 C C . GLU A 1 92 ? 9.472 -1.517 -9.133 1.00 89.00 92 GLU A C 1
ATOM 681 O O . GLU A 1 92 ? 10.023 -1.075 -10.142 1.00 89.00 92 GLU A O 1
ATOM 686 N N . ILE A 1 93 ? 9.524 -2.821 -8.842 1.00 88.62 93 ILE A N 1
ATOM 687 C CA . ILE A 1 93 ? 10.184 -3.803 -9.714 1.00 88.62 93 ILE A CA 1
ATOM 688 C C . ILE A 1 93 ? 9.495 -3.853 -11.081 1.00 88.62 93 ILE A C 1
ATOM 690 O O . ILE A 1 93 ? 10.182 -3.845 -12.102 1.00 88.62 93 ILE A O 1
ATOM 694 N N . SER A 1 94 ? 8.161 -3.880 -11.110 1.00 89.19 94 SER A N 1
ATOM 695 C CA . SER A 1 94 ? 7.388 -3.882 -12.354 1.00 89.19 94 SER A CA 1
ATOM 696 C C . SER A 1 94 ? 7.656 -2.628 -13.191 1.00 89.19 94 SER A C 1
ATOM 698 O O . SER A 1 94 ? 7.900 -2.746 -14.390 1.00 89.19 94 SER A O 1
ATOM 700 N N . GLU A 1 95 ? 7.694 -1.447 -12.573 1.00 90.50 95 GLU A N 1
ATOM 701 C CA . GLU A 1 95 ? 8.010 -0.184 -13.248 1.00 90.50 95 GLU A CA 1
ATOM 702 C C . GLU A 1 95 ? 9.413 -0.212 -13.865 1.00 90.50 95 GLU A C 1
ATOM 704 O O . GLU A 1 95 ? 9.606 0.129 -15.035 1.00 90.50 95 GLU A O 1
ATOM 709 N N . ARG A 1 96 ? 10.400 -0.711 -13.114 1.00 91.94 96 ARG A N 1
ATOM 710 C CA . ARG A 1 96 ? 11.773 -0.848 -13.612 1.00 91.94 96 ARG A CA 1
ATOM 711 C C . ARG A 1 96 ? 11.875 -1.837 -14.767 1.00 91.94 96 ARG A C 1
ATOM 713 O O . ARG A 1 96 ? 12.637 -1.581 -15.696 1.00 91.94 96 ARG A O 1
ATOM 720 N N . ILE A 1 97 ? 11.141 -2.950 -14.732 1.00 91.88 97 ILE A N 1
ATOM 721 C CA . ILE A 1 97 ? 11.103 -3.900 -15.852 1.00 91.88 97 ILE A CA 1
ATOM 722 C C . ILE A 1 97 ? 10.501 -3.224 -17.087 1.00 91.88 97 ILE A C 1
ATOM 724 O O . ILE A 1 97 ? 11.092 -3.325 -18.159 1.00 91.88 97 ILE A O 1
ATOM 728 N N . SER A 1 98 ? 9.400 -2.480 -16.944 1.00 91.38 98 SER A N 1
ATOM 729 C CA . SER A 1 98 ? 8.794 -1.720 -18.047 1.00 91.38 98 SER A CA 1
ATOM 730 C C . SER A 1 98 ? 9.777 -0.731 -18.675 1.00 91.38 98 SER A C 1
ATOM 732 O O . SER A 1 98 ? 9.910 -0.694 -19.896 1.00 91.38 98 SER A O 1
ATOM 734 N N . GLN A 1 99 ? 10.540 0.002 -17.859 1.00 94.81 99 GLN A N 1
ATOM 735 C CA . GLN A 1 99 ? 11.574 0.907 -18.365 1.00 94.81 99 GLN A CA 1
ATOM 736 C C . GLN A 1 99 ? 12.666 0.161 -19.148 1.00 94.81 99 GLN A C 1
ATOM 738 O O . GLN A 1 99 ? 13.086 0.612 -20.209 1.00 94.81 99 GLN A O 1
ATOM 743 N N . ARG A 1 100 ? 13.092 -1.015 -18.670 1.00 93.62 100 ARG A N 1
ATOM 744 C CA . ARG A 1 100 ? 14.070 -1.854 -19.383 1.00 93.62 100 ARG A CA 1
ATOM 745 C C . ARG A 1 100 ? 13.530 -2.426 -20.690 1.00 93.62 100 ARG A C 1
ATOM 747 O O . ARG A 1 100 ? 14.309 -2.622 -21.616 1.00 93.62 100 ARG A O 1
ATOM 754 N N . VAL A 1 101 ? 12.229 -2.705 -20.777 1.00 93.75 101 VAL A N 1
ATOM 755 C CA . VAL A 1 101 ? 11.595 -3.112 -22.040 1.00 93.75 101 VAL A CA 1
ATOM 756 C C . VAL A 1 101 ? 11.696 -1.985 -23.064 1.00 93.75 101 VAL A C 1
ATOM 758 O O . VAL A 1 101 ? 12.044 -2.260 -24.207 1.00 93.75 101 VAL A O 1
ATOM 761 N N . LEU A 1 102 ? 11.441 -0.736 -22.660 1.00 94.44 102 LEU A N 1
ATOM 762 C CA . LEU A 1 102 ? 11.572 0.426 -23.545 1.00 94.44 102 LEU A CA 1
ATOM 763 C C . LEU A 1 102 ? 13.016 0.613 -24.024 1.00 94.44 102 LEU A C 1
ATOM 765 O O . LEU A 1 102 ? 13.237 0.721 -25.222 1.00 94.44 102 LEU A O 1
ATOM 769 N N . GLU A 1 103 ? 13.995 0.536 -23.119 1.00 94.31 103 GLU A N 1
ATOM 770 C CA . GLU A 1 103 ? 15.419 0.587 -23.490 1.00 94.31 103 GLU A CA 1
ATOM 771 C C . GLU A 1 103 ? 15.790 -0.520 -24.493 1.00 94.31 103 GLU A C 1
ATOM 773 O O . GLU A 1 103 ? 16.462 -0.265 -25.487 1.00 94.31 103 GLU A O 1
ATOM 778 N N . ALA A 1 104 ? 15.313 -1.751 -24.277 1.00 93.56 104 ALA A N 1
ATOM 779 C CA . ALA A 1 104 ? 15.585 -2.865 -25.183 1.00 93.56 104 ALA A CA 1
ATOM 780 C C . ALA A 1 104 ? 14.884 -2.720 -26.548 1.00 93.56 104 ALA A C 1
ATOM 782 O O . ALA A 1 1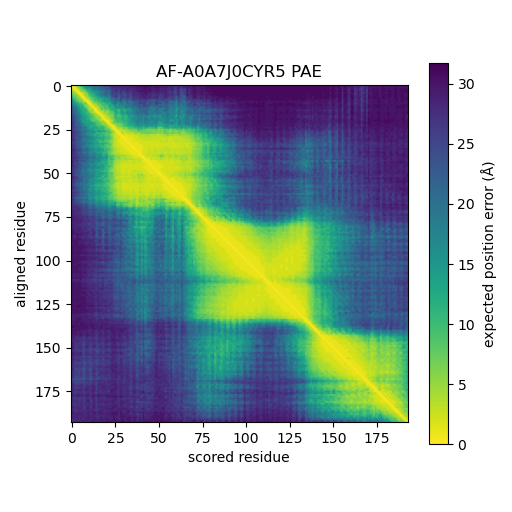04 ? 15.387 -3.238 -27.545 1.00 93.56 104 ALA A O 1
ATOM 783 N N . LEU A 1 105 ? 13.730 -2.044 -26.602 1.00 94.12 105 LEU A N 1
ATOM 784 C CA . LEU A 1 105 ? 13.064 -1.685 -27.856 1.00 94.12 105 LEU A CA 1
ATOM 785 C C . LEU A 1 105 ? 13.865 -0.618 -28.608 1.00 94.12 105 LEU A C 1
ATOM 787 O O . LEU A 1 105 ? 14.110 -0.791 -29.798 1.00 94.12 105 LEU A O 1
ATOM 791 N N . ASP A 1 106 ? 14.351 0.410 -27.911 1.00 95.81 106 ASP A N 1
ATOM 792 C CA . ASP A 1 106 ? 15.215 1.434 -28.503 1.00 95.81 106 ASP A CA 1
ATOM 793 C C . ASP A 1 106 ? 16.512 0.812 -29.056 1.00 95.81 106 ASP A C 1
ATOM 795 O O . ASP A 1 106 ? 16.924 1.115 -30.177 1.00 95.81 106 ASP A O 1
ATOM 799 N N . ASP A 1 107 ? 17.138 -0.112 -28.321 1.00 93.94 107 ASP A N 1
ATOM 800 C CA . ASP A 1 107 ? 18.320 -0.853 -28.782 1.00 93.94 107 ASP A CA 1
ATOM 801 C C . ASP A 1 107 ? 18.015 -1.750 -29.994 1.00 93.94 107 ASP A C 1
ATOM 803 O O . ASP A 1 107 ? 18.889 -2.009 -30.824 1.00 93.94 107 ASP A O 1
ATOM 807 N N . MET A 1 108 ? 16.788 -2.268 -30.095 1.00 93.62 108 MET A N 1
ATOM 808 C CA . MET A 1 108 ? 16.345 -3.087 -31.224 1.00 93.62 108 MET A CA 1
ATOM 809 C C . MET A 1 108 ? 16.137 -2.237 -32.480 1.00 93.62 108 MET A C 1
ATOM 811 O O . MET A 1 108 ? 16.580 -2.634 -33.558 1.00 93.62 108 MET A O 1
ATOM 815 N N . ASP A 1 109 ? 15.510 -1.069 -32.342 1.00 94.62 109 ASP A N 1
ATOM 816 C CA . ASP A 1 109 ? 15.241 -0.148 -33.450 1.00 94.62 109 ASP A CA 1
ATOM 817 C C . ASP A 1 109 ? 16.527 0.503 -33.984 1.00 94.62 109 ASP A C 1
ATOM 819 O O . ASP A 1 109 ? 16.640 0.769 -35.182 1.00 94.62 109 ASP A O 1
ATOM 823 N N . ASN A 1 110 ? 17.526 0.701 -33.118 1.00 95.25 110 ASN A N 1
ATOM 824 C CA . ASN A 1 110 ? 18.829 1.268 -33.476 1.00 95.25 110 ASN A CA 1
ATOM 825 C C . ASN A 1 110 ? 19.897 0.215 -33.837 1.00 95.25 110 ASN A C 1
ATOM 827 O O . ASN A 1 110 ? 21.066 0.559 -34.017 1.00 95.25 110 ASN A O 1
ATOM 831 N N . ALA A 1 111 ? 19.537 -1.067 -33.941 1.00 94.88 111 ALA A N 1
ATOM 832 C CA . ALA A 1 111 ? 20.501 -2.133 -34.190 1.00 94.88 111 ALA A CA 1
ATOM 833 C C . ALA A 1 111 ? 21.153 -2.028 -35.584 1.00 94.88 111 ALA A C 1
ATOM 835 O O . ALA A 1 111 ? 20.501 -2.171 -36.617 1.00 94.88 111 ALA A O 1
ATOM 836 N N . GLU A 1 112 ? 22.480 -1.874 -35.619 1.00 93.44 112 GLU A N 1
ATOM 837 C CA . GLU A 1 112 ? 23.256 -1.805 -36.869 1.00 93.44 112 GLU A CA 1
ATOM 838 C C . GLU A 1 112 ? 23.525 -3.186 -37.493 1.00 93.44 112 GLU A C 1
ATOM 840 O O . GLU A 1 112 ? 23.888 -3.295 -38.667 1.00 93.44 112 GLU A O 1
ATOM 845 N N . SER A 1 113 ? 23.353 -4.263 -36.717 1.00 95.69 113 SER A N 1
ATOM 846 C CA . SER A 1 113 ? 23.606 -5.633 -37.158 1.00 95.69 113 SER A CA 1
ATOM 847 C C . SER A 1 113 ? 22.442 -6.573 -36.845 1.00 95.69 113 SER A C 1
ATOM 849 O O . SER A 1 113 ? 21.751 -6.449 -35.835 1.00 95.69 113 SER A O 1
ATOM 851 N N . THR A 1 114 ? 22.258 -7.595 -37.689 1.00 93.69 114 THR A N 1
ATOM 852 C CA . THR A 1 114 ? 21.240 -8.642 -37.480 1.00 93.69 114 THR A CA 1
ATOM 853 C C . THR A 1 114 ? 21.436 -9.385 -36.158 1.00 93.69 114 THR A C 1
ATOM 855 O O . THR A 1 114 ? 20.475 -9.861 -35.556 1.00 93.69 114 THR A O 1
ATOM 858 N N . ARG A 1 115 ? 22.689 -9.498 -35.704 1.00 93.81 115 ARG A N 1
ATOM 859 C CA . ARG A 1 115 ? 23.023 -10.130 -34.432 1.00 93.81 115 ARG A CA 1
ATOM 860 C C . ARG A 1 115 ? 22.490 -9.292 -33.273 1.00 93.81 115 ARG A C 1
ATOM 862 O O . ARG A 1 115 ? 21.819 -9.848 -32.411 1.00 93.81 115 ARG A O 1
ATOM 869 N N . ASP A 1 116 ? 22.766 -7.994 -33.273 1.00 91.19 116 ASP A N 1
ATOM 870 C CA . ASP A 1 116 ? 22.368 -7.092 -32.189 1.00 91.19 116 ASP A CA 1
ATOM 871 C C . ASP A 1 116 ? 20.847 -6.964 -32.128 1.00 91.19 116 ASP A C 1
ATOM 873 O O . ASP A 1 116 ? 20.268 -7.132 -31.058 1.00 91.19 116 ASP A O 1
ATOM 877 N N . PHE A 1 117 ? 20.191 -6.873 -33.289 1.00 94.38 117 PHE A N 1
ATOM 878 C CA . PHE A 1 117 ? 18.733 -6.942 -33.389 1.00 94.38 117 PHE A CA 1
ATOM 879 C C . PHE A 1 117 ? 18.169 -8.205 -32.717 1.00 94.38 117 PHE A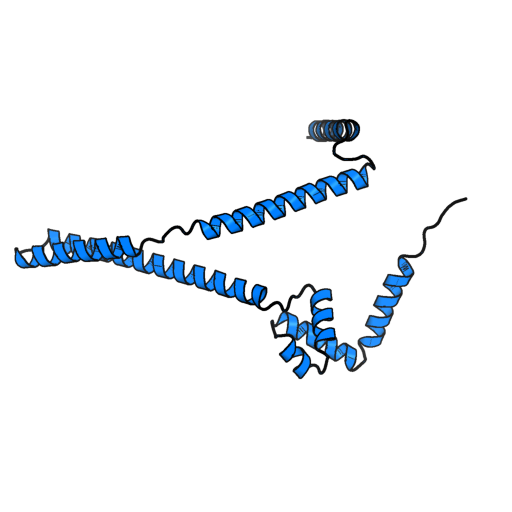 C 1
ATOM 881 O O . PHE A 1 117 ? 17.229 -8.132 -31.929 1.00 94.38 117 PHE A O 1
ATOM 888 N N . ALA A 1 118 ? 18.757 -9.378 -32.984 1.00 94.31 118 ALA A N 1
ATOM 889 C CA . ALA A 1 118 ? 18.299 -10.636 -32.396 1.00 94.31 118 ALA A CA 1
ATOM 890 C C . ALA A 1 118 ? 18.514 -10.702 -30.871 1.00 94.31 118 ALA A C 1
ATOM 892 O O . ALA A 1 118 ? 17.698 -11.303 -30.167 1.00 94.31 118 ALA A O 1
ATOM 893 N N . TYR A 1 119 ? 19.586 -10.094 -30.348 1.00 93.25 119 TYR A N 1
ATOM 894 C CA . TYR A 1 119 ? 19.809 -9.992 -28.903 1.00 93.25 119 TYR A CA 1
ATOM 895 C C . TYR A 1 119 ? 18.798 -9.055 -28.238 1.00 93.25 119 TYR A C 1
ATOM 897 O O . TYR A 1 119 ? 18.208 -9.447 -27.229 1.00 93.25 119 TYR A O 1
ATOM 905 N N . SER A 1 120 ? 18.543 -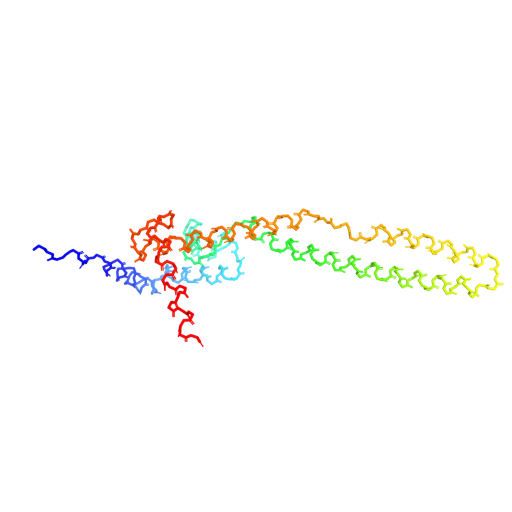7.881 -28.817 1.00 93.12 120 SER A N 1
ATOM 906 C CA . SER A 1 120 ? 17.570 -6.914 -28.294 1.00 93.12 120 SER A CA 1
ATOM 907 C C . SER A 1 120 ? 16.143 -7.464 -28.354 1.00 93.12 120 SER A C 1
ATOM 909 O O . SER A 1 120 ? 15.442 -7.460 -27.344 1.00 93.12 120 SER A O 1
ATOM 911 N N . ALA A 1 121 ? 15.745 -8.085 -29.470 1.00 92.94 121 ALA A N 1
ATOM 912 C CA . ALA A 1 121 ? 14.443 -8.744 -29.611 1.00 92.94 121 ALA A CA 1
ATOM 913 C C . ALA A 1 121 ? 14.227 -9.854 -28.566 1.00 92.94 121 ALA A C 1
ATOM 915 O O . ALA A 1 121 ? 13.133 -10.007 -28.015 1.00 92.94 121 ALA A O 1
ATOM 916 N N . LYS A 1 122 ? 15.280 -10.621 -28.251 1.00 94.31 122 LYS A N 1
ATOM 917 C CA . LYS A 1 122 ? 15.232 -11.605 -27.165 1.00 94.31 122 LYS A CA 1
ATOM 918 C C . LYS A 1 122 ? 15.089 -10.928 -25.800 1.00 94.31 122 LYS A C 1
ATOM 920 O O . LYS A 1 122 ? 14.282 -11.383 -24.995 1.00 94.31 122 LYS A O 1
ATOM 925 N N . GLY A 1 123 ? 15.837 -9.853 -25.552 1.00 93.25 123 GLY A N 1
ATOM 926 C CA . GLY A 1 123 ? 15.732 -9.058 -24.328 1.00 93.25 123 GLY A CA 1
ATOM 927 C C . GLY A 1 123 ? 14.310 -8.551 -24.094 1.00 93.25 123 GLY A C 1
ATOM 928 O O . GLY A 1 123 ? 13.762 -8.756 -23.014 1.00 93.25 123 GLY A O 1
ATOM 929 N N . VAL A 1 124 ? 13.670 -8.003 -25.131 1.00 93.56 124 VAL A N 1
ATOM 930 C CA . VAL A 1 124 ? 12.259 -7.587 -25.100 1.00 93.56 124 VAL A CA 1
ATOM 931 C C . VAL A 1 124 ? 11.349 -8.760 -24.735 1.00 93.56 124 VAL A C 1
ATOM 933 O O . VAL A 1 124 ? 10.516 -8.627 -23.839 1.00 93.56 124 VAL A O 1
ATOM 936 N N . ALA A 1 125 ? 11.508 -9.925 -25.369 1.00 93.56 125 ALA A N 1
ATOM 937 C CA . ALA A 1 125 ? 10.672 -11.094 -25.085 1.00 93.56 125 ALA A CA 1
ATOM 938 C C . ALA A 1 125 ? 10.826 -11.603 -23.638 1.00 93.56 125 ALA A C 1
ATOM 940 O O . ALA A 1 125 ? 9.826 -11.899 -22.976 1.00 93.56 125 ALA A O 1
ATOM 941 N N . ASP A 1 126 ? 12.062 -11.682 -23.138 1.00 94.94 126 ASP A N 1
ATOM 942 C CA . ASP A 1 126 ? 12.364 -12.161 -21.788 1.00 94.94 126 ASP A CA 1
ATOM 943 C C . ASP A 1 126 ? 11.869 -11.167 -20.718 1.00 94.94 126 ASP A C 1
ATOM 945 O O . ASP A 1 126 ? 11.225 -11.574 -19.748 1.00 94.94 126 ASP A O 1
ATOM 949 N N . LEU A 1 127 ? 12.086 -9.863 -20.919 1.00 93.06 127 LEU A N 1
ATOM 950 C CA . LEU A 1 127 ? 11.621 -8.812 -20.008 1.00 93.06 127 LEU A CA 1
ATOM 951 C C . LEU A 1 127 ? 10.096 -8.668 -20.020 1.00 93.06 127 LEU A C 1
ATOM 953 O O . LEU A 1 127 ? 9.496 -8.515 -18.961 1.00 93.06 127 LEU A O 1
ATOM 957 N N . THR A 1 128 ? 9.447 -8.793 -21.179 1.00 91.75 128 THR A N 1
ATOM 958 C CA . THR A 1 128 ? 7.976 -8.761 -21.276 1.00 91.75 128 THR A CA 1
ATOM 959 C C . THR A 1 128 ? 7.346 -9.954 -20.557 1.00 91.75 128 THR A C 1
ATOM 961 O O . THR A 1 128 ? 6.312 -9.818 -19.903 1.00 91.75 128 THR A O 1
ATOM 964 N N . ARG A 1 129 ? 7.977 -11.136 -20.621 1.00 91.44 129 ARG A N 1
ATOM 965 C CA . ARG A 1 129 ? 7.545 -12.296 -19.830 1.00 91.44 129 ARG A CA 1
ATOM 966 C C . ARG A 1 129 ? 7.716 -12.038 -18.333 1.00 91.44 129 ARG A C 1
ATOM 968 O O . ARG A 1 129 ? 6.775 -12.264 -17.581 1.00 91.44 129 ARG A O 1
ATOM 975 N N . ALA A 1 130 ? 8.875 -11.526 -17.919 1.00 88.75 130 ALA A N 1
ATOM 976 C CA . ALA A 1 130 ? 9.128 -11.185 -16.522 1.00 88.75 130 ALA A CA 1
ATOM 977 C C . ALA A 1 130 ? 8.145 -10.125 -15.996 1.00 88.75 130 ALA A C 1
ATOM 979 O O . ALA A 1 130 ? 7.696 -10.228 -14.857 1.00 88.75 130 ALA A O 1
ATOM 980 N N . LEU A 1 131 ? 7.765 -9.151 -16.831 1.00 87.69 131 LEU A N 1
ATOM 981 C CA . LEU A 1 131 ? 6.771 -8.135 -16.495 1.00 87.69 131 LEU A CA 1
ATOM 982 C C . LEU A 1 131 ? 5.413 -8.773 -16.201 1.00 87.69 131 LEU A C 1
ATOM 984 O O . LEU A 1 131 ? 4.849 -8.530 -15.137 1.00 87.69 131 LEU A O 1
ATOM 988 N N . LYS A 1 132 ? 4.941 -9.648 -17.095 1.00 86.44 132 LYS A N 1
ATOM 989 C CA . LYS A 1 132 ? 3.678 -10.375 -16.931 1.00 86.44 132 LYS A CA 1
ATOM 990 C C . LYS A 1 132 ? 3.650 -11.208 -15.646 1.00 86.44 132 LYS A C 1
ATOM 992 O O . LYS A 1 132 ? 2.643 -11.235 -14.949 1.00 86.44 132 LYS A O 1
ATOM 997 N N . ASP A 1 133 ? 4.760 -11.854 -15.307 1.00 83.94 133 ASP A N 1
ATOM 998 C CA . ASP A 1 133 ? 4.870 -12.643 -14.074 1.00 83.94 133 ASP A CA 1
ATOM 999 C C . ASP A 1 133 ? 4.979 -11.750 -12.818 1.00 83.94 133 ASP A C 1
ATOM 1001 O O . ASP A 1 133 ? 4.644 -12.167 -11.705 1.00 83.94 133 ASP A O 1
ATOM 1005 N N . SER A 1 134 ? 5.433 -10.505 -12.990 1.00 79.94 134 SER A N 1
ATOM 1006 C CA . SER A 1 134 ? 5.530 -9.494 -11.934 1.00 79.94 134 SER A CA 1
ATOM 1007 C C . SER A 1 134 ? 4.240 -8.705 -11.711 1.00 79.94 134 SER A C 1
ATOM 1009 O O . SER A 1 134 ? 4.174 -7.945 -10.746 1.00 79.94 134 SER A O 1
ATOM 1011 N N . GLU A 1 135 ? 3.201 -8.894 -12.529 1.00 73.06 135 GLU A N 1
ATOM 1012 C CA . GLU A 1 135 ? 1.915 -8.243 -12.295 1.00 73.06 135 GLU A CA 1
ATOM 1013 C C . GLU A 1 135 ? 1.347 -8.685 -10.931 1.00 73.06 135 GLU A C 1
ATOM 1015 O O . GLU A 1 135 ? 1.448 -9.858 -10.530 1.00 73.06 135 GLU A O 1
ATOM 1020 N N . PRO A 1 136 ? 0.821 -7.752 -10.121 1.00 64.69 136 PRO A N 1
ATOM 1021 C CA . PRO A 1 136 ? 0.141 -8.112 -8.890 1.00 64.69 136 PRO A CA 1
ATOM 1022 C C . PRO A 1 136 ? -1.085 -8.959 -9.242 1.00 64.69 136 PRO A C 1
ATOM 1024 O O . PRO A 1 136 ? -2.011 -8.493 -9.897 1.00 64.69 136 PRO A O 1
ATOM 1027 N N . VAL A 1 137 ? -1.102 -10.216 -8.791 1.00 64.75 137 VAL A N 1
ATOM 1028 C CA . VAL A 1 137 ? -2.343 -10.988 -8.730 1.00 64.75 137 VAL A CA 1
ATOM 1029 C C . VAL A 1 137 ? -3.246 -10.213 -7.780 1.00 64.75 137 VAL A C 1
ATOM 1031 O O . VAL A 1 137 ? -2.911 -10.087 -6.602 1.00 64.75 137 VAL A O 1
ATOM 1034 N N . HIS A 1 138 ? -4.332 -9.636 -8.296 1.00 57.94 138 HIS A N 1
ATOM 1035 C CA . HIS A 1 138 ? -5.372 -9.056 -7.457 1.00 57.94 138 HIS A CA 1
ATOM 1036 C C . HIS A 1 138 ? -5.965 -10.183 -6.616 1.00 57.94 138 HIS A C 1
ATOM 1038 O O . HIS A 1 138 ? -6.796 -10.965 -7.079 1.00 57.94 138 HIS A O 1
ATOM 1044 N N . ASP A 1 139 ? -5.460 -10.312 -5.396 1.00 58.94 139 ASP A N 1
ATOM 1045 C CA . ASP A 1 139 ? -5.970 -11.254 -4.422 1.00 58.94 139 ASP A CA 1
ATOM 1046 C C . ASP A 1 139 ? -7.273 -10.686 -3.858 1.00 58.94 139 ASP A C 1
ATOM 1048 O O . ASP A 1 139 ? -7.281 -9.917 -2.899 1.00 58.94 139 ASP A O 1
ATOM 1052 N N . GLN A 1 140 ? -8.383 -11.061 -4.496 1.00 58.50 140 GLN A N 1
ATOM 1053 C CA . GLN A 1 140 ? -9.741 -10.673 -4.102 1.00 58.50 140 GLN A CA 1
ATOM 1054 C C . GLN A 1 140 ? -10.083 -11.088 -2.661 1.00 58.50 140 GLN A C 1
ATOM 1056 O O . GLN A 1 140 ? -11.098 -10.651 -2.128 1.00 58.50 140 GLN A O 1
ATOM 1061 N N . SER A 1 141 ? -9.273 -11.931 -2.008 1.00 60.00 141 SER A N 1
ATOM 1062 C CA . SER A 1 141 ? -9.531 -12.348 -0.630 1.00 60.00 141 SER A CA 1
ATOM 1063 C C . SER A 1 141 ? -9.396 -11.207 0.385 1.00 60.00 141 SER A C 1
ATOM 1065 O O . SER A 1 141 ? -10.138 -11.194 1.366 1.00 60.00 141 SER A O 1
ATOM 1067 N N . ALA A 1 142 ? -8.509 -10.233 0.140 1.00 59.72 142 ALA A N 1
ATOM 1068 C CA . ALA A 1 142 ? -8.355 -9.065 1.008 1.00 59.72 142 ALA A CA 1
ATOM 1069 C C . ALA A 1 142 ? -9.567 -8.125 0.905 1.00 59.72 142 ALA A C 1
ATOM 1071 O O . ALA A 1 142 ? -10.128 -7.738 1.929 1.00 59.72 142 ALA A O 1
ATOM 1072 N N . ASP A 1 143 ? -10.033 -7.865 -0.320 1.00 70.75 143 ASP A N 1
ATOM 1073 C CA . ASP A 1 143 ? -11.209 -7.026 -0.580 1.00 70.75 143 ASP A CA 1
ATOM 1074 C C . ASP A 1 143 ? -12.485 -7.614 0.045 1.00 70.75 143 ASP A C 1
ATOM 1076 O O . ASP A 1 143 ? -13.360 -6.883 0.504 1.00 70.75 143 ASP A O 1
ATOM 1080 N N . VAL A 1 144 ? -12.596 -8.946 0.093 1.00 76.00 144 VAL A N 1
ATOM 1081 C CA . VAL A 1 144 ? -13.758 -9.638 0.668 1.00 76.00 144 VAL A CA 1
ATOM 1082 C C . VAL A 1 144 ? -13.804 -9.531 2.193 1.00 76.00 144 VAL A C 1
ATOM 1084 O O . VAL A 1 144 ? -14.888 -9.331 2.743 1.00 76.00 144 VAL A O 1
ATOM 1087 N N . GLU A 1 145 ? -12.673 -9.663 2.894 1.00 75.06 145 GLU A N 1
ATOM 1088 C CA . GLU A 1 145 ? -12.661 -9.500 4.356 1.00 75.06 145 GLU A CA 1
ATOM 1089 C C . GLU A 1 145 ? -12.862 -8.034 4.757 1.00 75.06 145 GLU A C 1
ATOM 1091 O O . GLU A 1 145 ? -13.649 -7.773 5.662 1.00 75.06 145 GLU A O 1
ATOM 1096 N N . ASP A 1 146 ? -12.268 -7.076 4.042 1.00 73.25 146 ASP A N 1
ATOM 1097 C CA . ASP A 1 146 ? -12.498 -5.653 4.319 1.00 73.25 146 ASP A CA 1
ATOM 1098 C C . ASP A 1 146 ? -13.967 -5.255 4.038 1.00 73.25 146 ASP A C 1
ATOM 1100 O O . ASP A 1 146 ? -14.585 -4.532 4.823 1.00 73.25 146 ASP A O 1
ATOM 1104 N N . ALA A 1 147 ? -14.583 -5.788 2.974 1.00 82.38 147 ALA A N 1
ATOM 1105 C CA . ALA A 1 147 ? -16.012 -5.597 2.709 1.00 82.38 147 ALA A CA 1
ATOM 1106 C C . ALA A 1 147 ? -16.899 -6.225 3.796 1.00 82.38 147 ALA A C 1
ATOM 1108 O O . ALA A 1 147 ? -17.942 -5.680 4.154 1.00 82.38 147 ALA A O 1
ATOM 1109 N N . LYS A 1 148 ? -16.501 -7.377 4.336 1.00 85.38 148 LYS A N 1
ATOM 1110 C CA . LYS A 1 148 ? -17.231 -8.061 5.404 1.00 85.38 148 LYS A CA 1
ATOM 1111 C C . LYS A 1 148 ? -17.134 -7.311 6.728 1.00 85.38 148 LYS A C 1
ATOM 1113 O O . LYS A 1 148 ? -18.158 -7.178 7.392 1.00 85.38 148 LYS A O 1
ATOM 1118 N N . ASP A 1 149 ? -15.956 -6.804 7.078 1.00 85.44 149 ASP A N 1
ATOM 1119 C CA . ASP A 1 149 ? -15.763 -5.961 8.260 1.00 85.44 149 ASP A CA 1
ATOM 1120 C C . ASP A 1 149 ? -16.638 -4.699 8.155 1.00 85.44 149 ASP A C 1
ATOM 1122 O O . ASP A 1 149 ? -17.408 -4.407 9.068 1.00 85.44 149 ASP A O 1
ATOM 1126 N N . PHE A 1 150 ? -16.662 -4.042 6.988 1.00 87.44 150 PHE A N 1
ATOM 1127 C CA . PHE A 1 150 ? -17.563 -2.912 6.732 1.00 87.44 150 PHE A CA 1
ATOM 1128 C C . PHE A 1 150 ? -19.049 -3.267 6.919 1.00 87.44 150 PHE A C 1
ATOM 1130 O O . PHE A 1 150 ? -19.805 -2.505 7.519 1.00 87.44 150 PHE A O 1
ATOM 1137 N N . LEU A 1 151 ? -19.494 -4.425 6.419 1.00 92.44 151 LEU A N 1
ATOM 1138 C CA . LEU A 1 151 ? -20.886 -4.864 6.569 1.00 92.44 151 LEU A CA 1
ATOM 1139 C C . LEU A 1 151 ? -21.251 -5.180 8.025 1.00 92.44 151 LEU A C 1
ATOM 1141 O O . LEU A 1 151 ? -22.400 -4.979 8.424 1.00 92.44 151 LEU A O 1
ATOM 1145 N N . VAL A 1 152 ? -20.297 -5.677 8.813 1.00 92.56 152 VAL A N 1
ATOM 1146 C CA . VAL A 1 152 ? -20.476 -5.900 10.252 1.00 92.56 152 VAL A CA 1
ATOM 1147 C C . VAL A 1 152 ? -20.623 -4.565 10.977 1.00 92.56 152 VAL A C 1
ATOM 1149 O O . VAL A 1 152 ? -21.596 -4.396 11.710 1.00 92.56 152 VAL A O 1
ATOM 1152 N N . ASP A 1 153 ? -19.743 -3.604 10.704 1.00 89.31 153 ASP A N 1
ATOM 1153 C CA . ASP A 1 153 ? -19.806 -2.268 11.303 1.00 89.31 153 ASP A CA 1
ATOM 1154 C C . ASP A 1 153 ? -21.103 -1.536 10.927 1.00 89.31 153 ASP A C 1
ATOM 1156 O O . ASP A 1 153 ? -21.752 -0.924 11.776 1.00 89.31 153 ASP A O 1
ATOM 1160 N N . LEU A 1 154 ? -21.542 -1.652 9.668 1.00 91.31 154 LEU A N 1
ATOM 1161 C CA . LEU A 1 154 ? -22.810 -1.088 9.204 1.00 91.31 154 LEU A CA 1
ATOM 1162 C C . LEU A 1 154 ? -24.003 -1.701 9.946 1.00 91.31 154 LEU A C 1
ATOM 1164 O O . LEU A 1 154 ? -24.902 -0.979 10.378 1.00 91.31 154 LEU A O 1
ATOM 1168 N N . ARG A 1 155 ? -24.023 -3.029 10.104 1.00 90.44 155 ARG A N 1
ATOM 1169 C CA . ARG A 1 155 ? -25.074 -3.728 10.854 1.00 90.44 155 ARG A CA 1
ATOM 1170 C C . ARG A 1 155 ? -25.113 -3.252 12.304 1.00 90.44 155 ARG A C 1
ATOM 1172 O O . ARG A 1 155 ? -26.198 -3.009 12.828 1.00 90.44 155 ARG A O 1
ATOM 1179 N N . ASP A 1 156 ? -23.955 -3.134 12.939 1.00 89.12 156 ASP A N 1
ATOM 1180 C CA . ASP A 1 156 ? -23.857 -2.74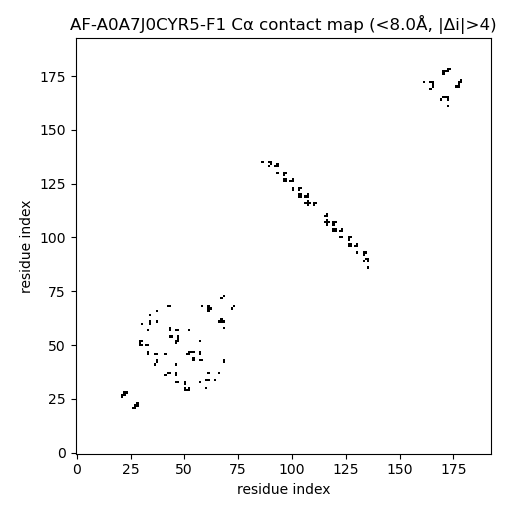1 14.342 1.00 89.12 156 ASP A CA 1
ATOM 1181 C C . ASP A 1 156 ? -24.265 -1.267 14.528 1.00 89.12 156 ASP A C 1
ATOM 1183 O O . ASP A 1 156 ? -24.977 -0.942 15.479 1.00 89.12 156 ASP A O 1
ATOM 1187 N N . GLY A 1 157 ? -23.941 -0.397 13.565 1.00 86.38 157 GLY A N 1
ATOM 1188 C CA . GLY A 1 157 ? -24.436 0.980 13.510 1.00 86.38 157 GLY A CA 1
ATOM 1189 C C . GLY A 1 157 ? -25.958 1.067 13.357 1.00 86.38 157 GLY A C 1
ATOM 1190 O O . GLY A 1 157 ? -26.610 1.807 14.091 1.00 86.38 157 GLY A O 1
ATOM 1191 N N . LEU A 1 158 ? -26.553 0.274 12.460 1.00 88.44 158 LEU A N 1
ATOM 1192 C CA . LEU A 1 158 ? -28.011 0.218 12.296 1.00 88.44 158 LEU A CA 1
ATOM 1193 C C . LEU A 1 158 ? -28.715 -0.315 13.551 1.00 88.44 158 LEU A C 1
ATOM 1195 O O . LEU A 1 158 ? -29.768 0.197 13.929 1.00 88.44 158 LEU A O 1
ATOM 1199 N N . ALA A 1 159 ? -28.130 -1.312 14.218 1.00 87.00 159 ALA A N 1
ATOM 1200 C CA . ALA A 1 159 ? -28.649 -1.823 15.481 1.00 87.00 159 ALA A CA 1
ATOM 1201 C C . ALA A 1 159 ? -28.594 -0.756 16.585 1.00 87.00 159 ALA A C 1
ATOM 1203 O O . ALA A 1 159 ? -29.568 -0.595 17.312 1.00 87.00 159 ALA A O 1
ATOM 1204 N N . ALA A 1 160 ? -27.509 0.019 16.666 1.00 86.06 160 ALA A N 1
ATOM 1205 C CA . ALA A 1 160 ? -27.394 1.114 17.624 1.00 86.06 160 ALA A CA 1
ATOM 1206 C C . ALA A 1 160 ? -28.459 2.201 17.397 1.00 86.06 160 ALA A C 1
ATOM 1208 O O . ALA A 1 160 ? -29.109 2.616 18.352 1.00 86.06 160 ALA A O 1
ATOM 1209 N N . VAL A 1 161 ? -28.694 2.602 16.141 1.00 86.38 161 VAL A N 1
ATOM 1210 C CA . VAL A 1 161 ? -29.749 3.572 15.783 1.00 86.38 161 VAL A CA 1
ATOM 1211 C C . VAL A 1 161 ? -31.132 3.051 16.170 1.00 86.38 161 VAL A C 1
ATOM 1213 O O . VAL A 1 161 ? -31.937 3.783 16.746 1.00 86.38 161 VAL A O 1
ATOM 1216 N N . ARG A 1 162 ? -31.407 1.773 15.884 1.00 86.50 162 ARG A N 1
ATOM 1217 C CA . ARG A 1 162 ? -32.662 1.121 16.267 1.00 86.50 162 ARG A CA 1
ATOM 1218 C C . ARG A 1 162 ? -32.847 1.137 17.784 1.00 86.50 162 ARG A C 1
ATOM 1220 O O . ARG A 1 162 ? -33.878 1.591 18.268 1.00 86.50 162 ARG A O 1
ATOM 1227 N N . ASP A 1 163 ? -31.855 0.660 18.526 1.00 84.62 163 ASP A N 1
ATOM 1228 C CA . ASP A 1 163 ? -31.931 0.529 19.980 1.00 84.62 163 ASP A CA 1
ATOM 1229 C C . ASP A 1 163 ? -32.046 1.908 20.662 1.00 84.62 163 ASP A C 1
ATOM 1231 O O . ASP A 1 163 ? -32.758 2.063 21.656 1.00 84.62 163 ASP A O 1
ATOM 1235 N N . GLU A 1 164 ? -31.389 2.935 20.115 1.00 85.19 164 GLU A N 1
ATOM 1236 C CA . GLU A 1 164 ? -31.507 4.321 20.574 1.00 85.19 164 GLU A CA 1
ATOM 1237 C C . GLU A 1 164 ? -32.908 4.894 20.326 1.00 85.19 164 GLU A C 1
ATOM 1239 O O . GLU A 1 164 ? -33.487 5.504 21.230 1.00 85.19 164 GLU A O 1
ATOM 1244 N N . PHE A 1 165 ? -33.493 4.641 19.152 1.00 84.88 165 PHE A N 1
ATOM 1245 C CA . PHE A 1 165 ? -34.869 5.028 18.844 1.00 84.88 165 PHE A CA 1
ATOM 1246 C C . PHE A 1 165 ? -35.869 4.346 19.790 1.00 84.88 165 PHE A C 1
ATOM 1248 O O . PHE A 1 165 ? -36.702 5.014 20.406 1.00 84.88 165 PHE A O 1
ATOM 1255 N N . GLU A 1 166 ? -35.763 3.029 19.976 1.00 86.19 166 GLU A N 1
ATOM 1256 C CA . GLU A 1 166 ? -36.652 2.277 20.872 1.00 86.19 166 GLU A CA 1
ATOM 1257 C C . GLU A 1 166 ? -36.529 2.749 22.324 1.00 86.19 166 GLU A C 1
ATOM 1259 O O . GLU A 1 166 ? -37.527 2.843 23.040 1.00 86.19 166 GLU A O 1
ATOM 1264 N N . LYS A 1 167 ? -35.322 3.122 22.759 1.00 85.75 167 LYS A N 1
ATOM 1265 C CA . LYS A 1 167 ? -35.081 3.691 24.088 1.00 85.75 167 LYS A CA 1
ATOM 1266 C C . LYS A 1 167 ? -35.675 5.093 24.249 1.00 85.75 167 LYS A C 1
ATOM 1268 O O . LYS A 1 167 ? -36.173 5.407 25.329 1.00 85.75 167 LYS A O 1
ATOM 1273 N N . HIS A 1 168 ? -35.606 5.934 23.217 1.00 81.12 168 HIS A N 1
ATOM 1274 C CA . HIS A 1 168 ? -36.122 7.303 23.268 1.00 81.12 168 HIS A CA 1
ATOM 1275 C C . HIS A 1 168 ? -37.647 7.374 23.198 1.00 81.12 168 HIS A C 1
ATOM 1277 O O . HIS A 1 168 ? -38.246 8.187 23.903 1.00 81.12 168 HIS A O 1
ATOM 1283 N N . TYR A 1 169 ? -38.270 6.526 22.380 1.00 77.94 169 TYR A N 1
ATOM 1284 C CA . TYR A 1 169 ? -39.712 6.573 22.128 1.00 77.94 169 TYR A CA 1
ATOM 1285 C C . TYR A 1 169 ? -40.496 5.491 22.875 1.00 77.94 169 TYR A C 1
ATOM 1287 O O . TYR A 1 169 ? -41.707 5.618 23.031 1.00 77.94 169 TYR A O 1
ATOM 1295 N N . GLY A 1 170 ? -39.829 4.452 23.384 1.00 80.31 170 GLY A N 1
ATOM 1296 C CA . GLY A 1 170 ? -40.469 3.353 24.112 1.00 80.31 170 GLY A CA 1
ATOM 1297 C C . GLY A 1 170 ? -41.325 2.444 23.228 1.00 80.31 170 GLY A C 1
ATOM 1298 O O . GLY A 1 170 ? -42.119 1.663 23.753 1.00 80.31 170 GLY A O 1
ATOM 1299 N N . VAL A 1 171 ? -41.184 2.550 21.904 1.00 83.62 171 VAL A N 1
ATOM 1300 C CA . VAL A 1 171 ? -41.952 1.791 20.912 1.00 83.62 171 VAL A CA 1
ATOM 1301 C C . VAL A 1 171 ? -40.981 1.015 20.023 1.00 83.62 171 VAL A C 1
ATOM 1303 O O . VAL A 1 171 ? -39.979 1.602 19.613 1.00 83.62 171 VAL A O 1
ATOM 1306 N N . PRO A 1 172 ? -41.253 -0.266 19.699 1.00 84.19 172 PRO A N 1
ATOM 1307 C CA . PRO A 1 172 ? -40.414 -1.035 18.783 1.00 84.19 172 PRO A CA 1
ATOM 1308 C C . PRO A 1 172 ? -40.250 -0.332 17.434 1.00 84.19 172 PRO A C 1
ATOM 1310 O O . PRO A 1 172 ? -41.237 0.152 16.870 1.00 84.19 172 PRO A O 1
ATOM 1313 N N . TYR A 1 173 ? -39.032 -0.317 16.894 1.00 78.75 173 TYR A N 1
ATOM 1314 C CA . TYR A 1 173 ? -38.697 0.396 15.655 1.00 78.75 173 TYR A CA 1
ATOM 1315 C C . TYR A 1 173 ? -39.488 -0.125 14.448 1.00 78.75 173 TYR A C 1
ATOM 1317 O O . TYR A 1 173 ? -39.823 0.622 13.536 1.00 78.75 173 TYR A O 1
ATOM 1325 N N . GLU A 1 174 ? -39.838 -1.411 14.462 1.00 80.44 174 GLU A N 1
ATOM 1326 C CA . GLU A 1 174 ? -40.601 -2.076 13.399 1.00 80.44 174 GLU A CA 1
ATOM 1327 C C . GLU A 1 174 ? -42.121 -1.829 13.477 1.00 80.44 174 GLU A C 1
ATOM 1329 O O . GLU A 1 174 ? -42.880 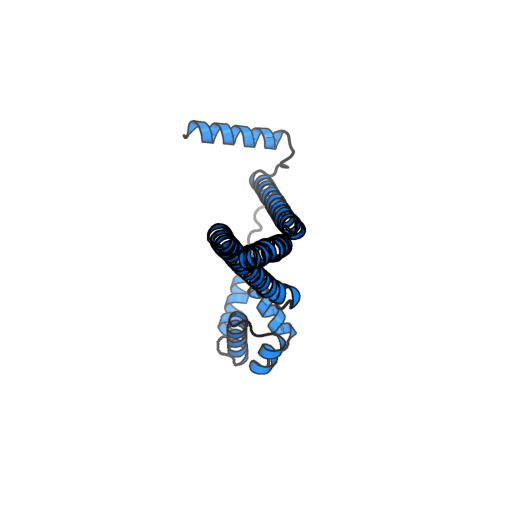-2.370 12.675 1.00 80.44 174 GLU A O 1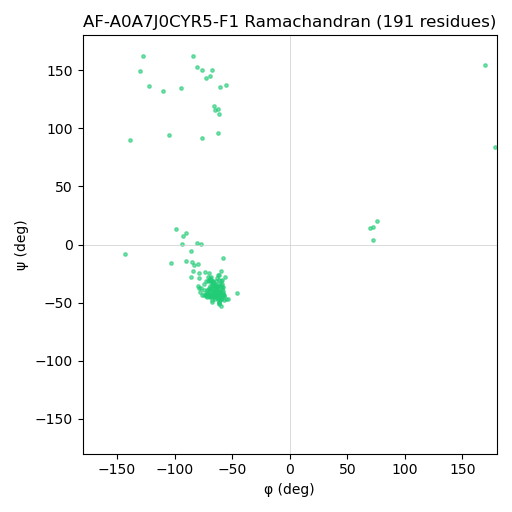
ATOM 1334 N N . SER A 1 175 ? -42.599 -1.048 14.450 1.00 82.31 175 SER A N 1
ATOM 1335 C CA . SER A 1 175 ? -44.032 -0.798 14.634 1.00 82.31 175 SER A CA 1
ATOM 1336 C C . SER A 1 175 ? -44.592 0.269 13.683 1.00 82.31 175 SER A C 1
ATOM 1338 O O . SER A 1 175 ? -43.920 1.231 13.306 1.00 82.31 175 SER A O 1
ATOM 1340 N N . ASP A 1 176 ? -45.889 0.163 13.377 1.00 77.38 176 ASP A N 1
ATOM 1341 C CA . ASP A 1 176 ? -46.626 1.181 12.610 1.00 77.38 176 ASP A CA 1
ATOM 1342 C C . ASP A 1 176 ? -46.623 2.563 13.295 1.00 77.38 176 ASP A C 1
ATOM 1344 O O . ASP A 1 176 ? -46.827 3.591 12.644 1.00 77.38 176 ASP A O 1
ATOM 1348 N N . GLU A 1 177 ? -46.412 2.599 14.613 1.00 71.75 177 GLU A N 1
ATOM 1349 C CA . GLU A 1 177 ? -46.299 3.820 15.413 1.00 71.75 177 GLU A CA 1
ATOM 1350 C C . GLU A 1 177 ? -44.918 4.474 15.261 1.00 71.75 177 GLU A C 1
ATOM 1352 O O . GLU A 1 177 ? -44.848 5.688 15.058 1.00 71.75 177 GLU A O 1
ATOM 1357 N N . ALA A 1 178 ? -43.836 3.687 15.236 1.00 74.69 178 ALA A N 1
ATOM 1358 C CA . ALA A 1 178 ? -42.487 4.173 14.940 1.00 74.69 178 ALA A CA 1
ATOM 1359 C C . ALA A 1 178 ? -42.405 4.825 13.550 1.00 74.69 178 ALA A C 1
ATOM 1361 O O . ALA A 1 178 ? -41.868 5.924 13.406 1.00 74.69 178 ALA A O 1
ATOM 1362 N N . GLY A 1 179 ? -43.041 4.219 12.542 1.00 76.50 179 GLY A N 1
ATOM 1363 C CA . GLY A 1 179 ? -43.098 4.774 11.185 1.00 76.50 179 GLY A CA 1
ATOM 1364 C C . GLY A 1 179 ? -43.802 6.136 11.084 1.00 76.50 179 GLY A C 1
ATOM 1365 O O . GLY A 1 179 ? -43.498 6.921 10.185 1.00 76.50 179 GLY A O 1
ATOM 1366 N N . ARG A 1 180 ? -44.723 6.458 12.005 1.00 79.06 180 ARG A N 1
ATOM 1367 C CA . ARG A 1 180 ? -45.372 7.783 12.068 1.00 79.06 180 ARG A CA 1
ATOM 1368 C C . ARG A 1 180 ? -44.477 8.828 12.728 1.00 79.06 180 ARG A C 1
ATOM 1370 O O . ARG A 1 180 ? -44.459 9.967 12.273 1.00 79.06 180 ARG A O 1
ATOM 1377 N N . ILE A 1 181 ? -43.730 8.432 13.760 1.00 77.12 181 ILE A N 1
ATOM 1378 C CA . ILE A 1 181 ? -42.773 9.298 14.464 1.00 77.12 181 ILE A CA 1
ATOM 1379 C C . ILE A 1 181 ? -41.635 9.706 13.521 1.00 77.12 181 ILE A C 1
ATOM 1381 O O . ILE A 1 181 ? -41.304 10.885 13.440 1.00 77.12 181 ILE A O 1
ATOM 1385 N N . ILE A 1 182 ? -41.095 8.754 12.754 1.00 79.19 182 ILE A N 1
ATOM 1386 C CA . ILE A 1 182 ? -40.017 9.008 11.785 1.00 79.19 182 ILE A CA 1
ATOM 1387 C C . ILE A 1 182 ? -40.479 9.993 10.700 1.00 79.19 182 ILE A C 1
ATOM 1389 O O . ILE A 1 182 ? -39.803 10.986 10.449 1.00 79.19 182 ILE A O 1
ATOM 1393 N N . LYS A 1 183 ? -41.674 9.793 10.124 1.00 78.50 183 LYS A N 1
ATOM 1394 C CA . LYS A 1 183 ? -42.238 10.720 9.125 1.00 78.50 183 LYS A CA 1
ATOM 1395 C C . LYS A 1 183 ? -42.470 12.129 9.668 1.00 78.50 183 LYS A C 1
ATOM 1397 O O . LYS A 1 183 ? -42.187 13.094 8.971 1.00 78.50 183 LYS A O 1
ATOM 1402 N N . GLN A 1 184 ? -42.946 12.259 10.908 1.00 75.50 184 GLN A N 1
ATOM 1403 C CA . GLN A 1 184 ? -43.100 13.575 11.537 1.00 75.50 184 GLN A CA 1
ATOM 1404 C C . GLN A 1 184 ? -41.755 14.279 11.745 1.00 75.50 184 GLN A C 1
ATOM 1406 O O . GLN A 1 184 ? -41.681 15.492 11.592 1.00 75.50 184 GLN A O 1
ATOM 1411 N N . GLN A 1 185 ? -40.686 13.548 12.070 1.00 71.56 185 GLN A N 1
ATOM 1412 C CA . GLN A 1 185 ? -39.350 14.137 12.191 1.00 71.56 185 GLN A CA 1
ATOM 1413 C C . GLN A 1 185 ? -38.772 14.579 10.847 1.00 71.56 185 GLN A C 1
ATOM 1415 O O . GLN A 1 185 ? -38.178 15.652 10.777 1.00 71.56 185 GLN A O 1
ATOM 1420 N N . GLU A 1 186 ? -38.974 13.791 9.789 1.00 71.88 186 GLU A N 1
ATOM 1421 C CA . GLU A 1 186 ? -38.576 14.164 8.428 1.00 71.88 186 GLU A CA 1
ATOM 1422 C C . GLU A 1 186 ? -39.329 15.411 7.934 1.00 71.88 186 GLU A C 1
ATOM 1424 O O . GLU A 1 186 ? -38.742 16.256 7.262 1.00 71.88 186 GLU A O 1
ATOM 1429 N N . GLU A 1 187 ? -40.607 15.570 8.287 1.00 69.31 187 GLU A N 1
ATOM 1430 C CA . GLU A 1 187 ? -41.396 16.766 7.955 1.00 69.31 187 GLU A CA 1
ATOM 1431 C C . GLU A 1 187 ? -40.927 18.004 8.741 1.00 69.31 187 GLU A C 1
ATOM 1433 O O . GLU A 1 187 ? -40.736 19.062 8.149 1.00 69.31 187 GLU A O 1
ATOM 1438 N N . ILE A 1 188 ? -40.649 17.871 10.045 1.00 63.97 188 ILE A N 1
ATOM 1439 C CA . ILE A 1 188 ? -40.171 18.984 10.888 1.00 63.97 188 ILE A CA 1
ATOM 1440 C C . ILE A 1 188 ? -38.762 19.447 10.474 1.00 63.97 188 ILE A C 1
ATOM 1442 O O . ILE A 1 188 ? -38.499 20.645 10.444 1.00 63.97 188 ILE A O 1
ATOM 1446 N N . GLN A 1 189 ? -37.858 18.528 10.116 1.00 59.28 189 GLN A N 1
ATOM 1447 C CA . GLN A 1 189 ? -36.504 18.887 9.664 1.00 59.28 189 GLN A CA 1
ATOM 1448 C C . GLN A 1 189 ? -36.483 19.556 8.279 1.00 59.28 189 GLN A C 1
ATOM 1450 O O . GLN A 1 189 ? -35.620 20.396 8.022 1.00 59.28 189 GLN A O 1
ATOM 1455 N N . ASN A 1 190 ? -37.425 19.209 7.396 1.00 59.81 190 ASN A N 1
ATOM 1456 C CA . ASN A 1 190 ? -37.541 19.829 6.074 1.00 59.81 190 ASN A CA 1
ATOM 1457 C C . ASN A 1 190 ? -38.220 21.211 6.105 1.00 59.81 190 ASN A C 1
ATOM 1459 O O . ASN A 1 190 ? -37.962 22.005 5.208 1.00 59.81 190 ASN A O 1
ATOM 1463 N N . ASP A 1 191 ? -39.044 21.513 7.115 1.00 53.78 191 ASP A N 1
ATOM 1464 C CA . ASP A 1 191 ? -39.666 22.839 7.295 1.00 53.78 191 ASP A CA 1
ATOM 1465 C C . ASP A 1 191 ? -38.745 23.862 8.003 1.00 53.78 191 ASP A C 1
ATOM 1467 O O . ASP A 1 191 ? -38.987 25.067 7.926 1.00 53.78 191 ASP A O 1
ATOM 1471 N N . GLU A 1 192 ? -37.683 23.414 8.685 1.00 49.81 192 GLU A N 1
ATOM 1472 C CA . GLU A 1 192 ? -36.676 24.281 9.334 1.00 49.81 192 GLU A CA 1
ATOM 1473 C C . GLU A 1 192 ? -35.436 24.584 8.457 1.00 49.81 192 GLU A C 1
ATOM 1475 O O . GLU A 1 192 ? -34.541 25.313 8.898 1.00 49.81 192 GLU A O 1
ATOM 1480 N N . SER A 1 193 ? -35.383 24.055 7.226 1.00 46.75 193 SER A N 1
ATOM 1481 C CA . SER A 1 193 ? -34.288 24.242 6.249 1.00 46.75 193 SER A CA 1
ATOM 1482 C C . SER A 1 193 ? -34.649 25.239 5.147 1.00 46.75 193 SER A C 1
ATOM 1484 O O . SER A 1 193 ? -33.765 26.042 4.767 1.00 46.75 193 SER A O 1
#

InterPro domains:
  IPR006120 Resolvase, HTH domain [PF02796] (32-59)

pLDDT: mean 76.91, std 15.35, range [36.5, 95.81]